Protein AF-A0A2S7PI87-F1 (afdb_monomer_lite)

Foldseek 3Di:
DDDDPPPVPDPLPDADQDDPPDNHGRNVPCCVPVAVVVVVVLVVVLLVLLVVLLVLLVVLLVCCCPDPVNPDPVSNVVSVVSSVVSVVLSVVVVVCVVPHLAQDQVSLVVLVVCLVVLVVVLVVCVVVPDPPVSSVSSVVSSVSSVVSNVSSQPRSLPPPPPVCPQAFVCVRDHPVCVLVVVVCVVVVVVVVVDPDDPVSDHDDHPCLDLVNLQVLLVVLLVPFDPPDDCRSVVSLCVSLVVLVVQLVVLVVQLVVLVVVVVVLVVVVVVVVVDPPDDCVVVVVSVVSNVCSVVSNSSSVSSNVVSLVVSLSSSLSNVLSVLVVVVVVDDPVPDDPVVSVCCSPPVSCCVSVVVDPPPPPVVPPDDD

Secondary structure (DSSP, 8-state):
-----------TT---SS-TTSSS--HHHIIIIIIIHHHHHHHHHHHHHHHHHHHHHHHHHHHHHH-TTT--HHHHHHHHHHHHHHHHHHHHHHHHHHH-SS--HHHHHHHHHHHHHHHHHHHHHHHTT--HHHHHHHHHHHHHHHHHHHHHHS--GGG--GGGTTS-HHHH--HHHHHTTHHHHHHHHHHHHSPPPGGGSPPPPGGG-HHHHHHHHHHHHHTS-TTSTTHHHHHHHHHTHHHHHHHHHHHHHHHHHHHHHHHHHHHHHHHHH-TTS-HHHHHHHHHHHHHHHHHHHHHHHHHHHHHHHHHHHHHHHHHHHHHHHHHHS-GGG--HHHHHHIIIIIHHHHHH-----TTTSTTS---

Structure (mmCIF, N/CA/C/O backbone):
data_AF-A0A2S7PI87-F1
#
_entry.id   AF-A0A2S7PI87-F1
#
loop_
_atom_site.group_PDB
_atom_site.id
_atom_site.type_symbol
_atom_site.label_atom_id
_atom_site.label_alt_id
_atom_site.label_comp_id
_atom_site.label_asym_id
_atom_site.label_entity_id
_atom_site.label_seq_id
_atom_site.pdbx_PDB_ins_code
_atom_site.Cartn_x
_atom_site.Cartn_y
_atom_site.Cartn_z
_atom_site.occupancy
_atom_site.B_iso_or_equiv
_atom_site.auth_seq_id
_atom_site.auth_comp_id
_atom_site.auth_asym_id
_atom_site.auth_atom_id
_atom_site.pdbx_PDB_model_num
ATOM 1 N N . MET A 1 1 ? -61.964 -7.959 7.292 1.00 35.72 1 MET A N 1
ATOM 2 C CA . MET A 1 1 ? -61.875 -7.374 5.934 1.00 35.72 1 MET A CA 1
ATOM 3 C C . MET A 1 1 ? -60.557 -6.614 5.876 1.00 35.72 1 MET A C 1
ATOM 5 O O . MET A 1 1 ? -60.461 -5.572 6.496 1.00 35.72 1 MET A O 1
ATOM 9 N N . SER A 1 2 ? -59.447 -7.318 5.660 1.00 35.47 2 SER A N 1
ATOM 10 C CA . SER A 1 2 ? -58.775 -7.670 4.390 1.00 35.47 2 SER A CA 1
ATOM 11 C C . SER A 1 2 ? -57.560 -6.762 4.168 1.00 35.47 2 SER A C 1
ATOM 13 O O . SER A 1 2 ? -57.696 -5.576 3.879 1.00 35.47 2 SER A O 1
ATOM 15 N N . ASN A 1 3 ? -56.389 -7.371 4.350 1.00 39.16 3 ASN A N 1
ATOM 16 C CA . ASN A 1 3 ? -55.046 -6.841 4.137 1.00 39.16 3 ASN A CA 1
ATOM 17 C C . ASN A 1 3 ? -54.874 -6.223 2.743 1.00 39.16 3 ASN A C 1
ATOM 19 O O . ASN A 1 3 ? -55.265 -6.846 1.762 1.00 39.16 3 ASN A O 1
ATOM 23 N N . ASN A 1 4 ? -54.180 -5.085 2.656 1.00 36.41 4 ASN A N 1
ATOM 24 C CA . ASN A 1 4 ? -53.581 -4.598 1.411 1.00 36.41 4 ASN A CA 1
ATOM 25 C C . ASN A 1 4 ? -52.128 -4.170 1.668 1.00 36.41 4 ASN A C 1
ATOM 27 O O . ASN A 1 4 ? -51.781 -2.994 1.685 1.00 36.41 4 ASN A O 1
ATOM 31 N N . HIS A 1 5 ? -51.264 -5.166 1.872 1.00 39.78 5 HIS A N 1
ATOM 32 C CA . HIS A 1 5 ? -49.849 -5.031 1.549 1.00 39.78 5 HIS A CA 1
ATOM 33 C C . HIS A 1 5 ? -49.714 -5.229 0.036 1.00 39.78 5 HIS A C 1
ATOM 35 O O . HIS A 1 5 ? -49.560 -6.353 -0.431 1.00 39.78 5 HIS A O 1
ATOM 41 N N . SER A 1 6 ? -49.774 -4.152 -0.746 1.00 38.06 6 SER A N 1
ATOM 42 C CA . SER A 1 6 ? -49.318 -4.175 -2.139 1.00 38.06 6 SER A CA 1
ATOM 43 C C . SER A 1 6 ? -47.788 -4.118 -2.158 1.00 38.06 6 SER A C 1
ATOM 45 O O . SER A 1 6 ? -47.184 -3.124 -2.562 1.00 38.06 6 SER A O 1
ATOM 47 N N . GLY A 1 7 ? -47.156 -5.177 -1.649 1.00 37.91 7 GLY A N 1
ATOM 48 C CA . GLY A 1 7 ? -45.772 -5.477 -1.974 1.00 37.91 7 GLY A CA 1
ATOM 49 C C . GLY A 1 7 ? -45.749 -5.887 -3.437 1.00 37.91 7 GLY A C 1
ATOM 50 O O . GLY A 1 7 ? -46.246 -6.955 -3.789 1.00 37.91 7 GLY A O 1
ATOM 51 N N . VAL A 1 8 ? -45.243 -5.013 -4.303 1.00 42.69 8 VAL A N 1
ATOM 52 C CA . VAL A 1 8 ? -44.930 -5.380 -5.683 1.00 42.69 8 VAL A CA 1
ATOM 53 C C . VAL A 1 8 ? -43.826 -6.433 -5.601 1.00 42.69 8 VAL A C 1
ATOM 55 O O . VAL A 1 8 ? -42.660 -6.112 -5.384 1.00 42.69 8 VAL A O 1
ATOM 58 N N . ASN A 1 9 ? -44.213 -7.706 -5.680 1.00 45.03 9 ASN A N 1
ATOM 59 C CA . ASN A 1 9 ? -43.289 -8.827 -5.782 1.00 45.03 9 ASN A CA 1
ATOM 60 C C . ASN A 1 9 ? -42.645 -8.761 -7.166 1.00 45.03 9 ASN A C 1
ATOM 62 O O . ASN A 1 9 ? -43.217 -9.234 -8.146 1.00 45.03 9 ASN A O 1
ATOM 66 N N . PHE A 1 10 ? -41.475 -8.134 -7.253 1.00 52.38 10 PHE A N 1
ATOM 67 C CA . PHE A 1 10 ? -40.666 -8.202 -8.459 1.00 52.38 10 PHE A CA 1
ATOM 68 C C . PHE A 1 10 ? -40.155 -9.639 -8.621 1.00 52.38 10 PHE A C 1
ATOM 70 O O . PHE A 1 10 ? -39.573 -10.180 -7.675 1.00 52.38 10 PHE A O 1
ATOM 77 N N . PRO A 1 11 ? -40.357 -10.283 -9.782 1.00 55.28 11 PRO A N 1
ATOM 78 C CA . PRO A 1 11 ? -39.713 -11.552 -10.069 1.00 55.28 11 PRO A CA 1
ATOM 79 C C . PRO A 1 11 ? -38.201 -11.317 -10.132 1.00 55.28 11 PRO A C 1
ATOM 81 O O . PRO A 1 11 ? -37.675 -10.794 -11.107 1.00 55.28 11 PRO A O 1
ATOM 84 N N . ILE A 1 12 ? -37.496 -11.708 -9.068 1.00 56.22 12 ILE A N 1
ATOM 85 C CA . ILE A 1 12 ? -36.028 -11.620 -8.944 1.00 56.22 12 ILE A CA 1
ATOM 86 C C . ILE A 1 12 ? -35.329 -12.367 -10.100 1.00 56.22 12 ILE A C 1
ATOM 88 O O . ILE A 1 12 ? -34.192 -12.062 -10.444 1.00 56.22 12 ILE A O 1
ATOM 92 N N . ASN A 1 13 ? -36.039 -13.306 -10.734 1.00 57.84 13 ASN A N 1
ATOM 93 C CA . ASN A 1 13 ? -35.523 -14.194 -11.769 1.00 57.84 13 ASN A CA 1
ATOM 94 C C . ASN A 1 13 ? -35.863 -13.782 -13.213 1.00 57.84 13 ASN A C 1
ATOM 96 O O . ASN A 1 13 ? -35.510 -14.523 -14.129 1.00 57.84 13 ASN A O 1
ATOM 100 N N . ASP A 1 14 ? -36.548 -12.656 -13.445 1.00 63.03 14 ASP A N 1
ATOM 101 C CA . ASP A 1 14 ? -36.840 -12.215 -14.815 1.00 63.03 14 ASP A CA 1
ATOM 102 C C . ASP A 1 14 ? -35.59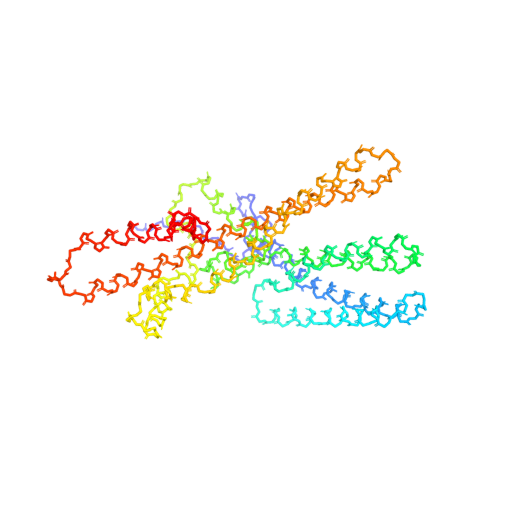7 -11.586 -15.455 1.00 63.03 14 ASP A C 1
ATOM 104 O O . ASP A 1 14 ? -34.987 -10.665 -14.909 1.00 63.03 14 ASP A O 1
ATOM 108 N N . PHE A 1 15 ? -35.216 -12.095 -16.626 1.00 56.12 15 PHE A N 1
ATOM 109 C CA . PHE A 1 15 ? -34.033 -11.663 -17.362 1.00 56.12 15 PHE A CA 1
ATOM 110 C C . PHE A 1 15 ? -34.425 -10.687 -18.475 1.00 56.12 15 PHE A C 1
ATOM 112 O O . PHE A 1 15 ? -35.123 -11.055 -19.419 1.00 56.12 15 PHE A O 1
ATOM 119 N N . GLY A 1 16 ? -33.948 -9.443 -18.399 1.00 59.88 16 GLY A N 1
ATOM 120 C CA . GLY A 1 16 ? -34.183 -8.457 -19.454 1.00 59.88 16 GLY A CA 1
ATOM 121 C C . GLY A 1 16 ? -33.430 -7.132 -19.275 1.00 59.88 16 GLY A C 1
ATOM 122 O O . GLY A 1 16 ? -33.126 -6.730 -18.151 1.00 59.88 16 GLY A O 1
ATOM 123 N N . PRO A 1 17 ? -33.139 -6.406 -20.368 1.00 58.66 17 PRO A N 1
ATOM 124 C CA . PRO A 1 17 ? -32.442 -5.120 -20.311 1.00 58.66 17 PRO A CA 1
ATOM 125 C C . PRO A 1 17 ? -33.297 -3.985 -19.718 1.00 58.66 17 PRO A C 1
ATOM 127 O O . PRO A 1 17 ? -32.775 -2.908 -19.462 1.00 58.66 17 PRO A O 1
ATOM 130 N N . THR A 1 18 ? -34.597 -4.194 -19.493 1.00 56.38 18 THR A N 1
ATOM 131 C CA . THR A 1 18 ? -35.497 -3.197 -18.901 1.00 56.38 18 THR A CA 1
ATOM 132 C C . THR A 1 18 ? -36.507 -3.857 -17.964 1.00 56.38 18 THR A C 1
ATOM 134 O O . THR A 1 18 ? -37.184 -4.822 -18.324 1.00 56.38 18 THR A O 1
ATOM 137 N N . ALA A 1 19 ? -36.629 -3.329 -16.748 1.00 55.78 19 ALA A N 1
ATOM 138 C CA . ALA A 1 19 ? -37.712 -3.649 -15.832 1.00 55.78 19 ALA A CA 1
ATOM 139 C C . ALA A 1 19 ? -39.016 -3.018 -16.353 1.00 55.78 19 ALA A C 1
ATOM 141 O O . ALA A 1 19 ? -39.039 -1.858 -16.770 1.00 55.78 19 ALA A O 1
ATOM 142 N N . HIS A 1 20 ? -40.116 -3.776 -16.351 1.00 52.03 20 HIS A N 1
ATOM 143 C CA . HIS A 1 20 ? -41.396 -3.310 -16.893 1.00 52.03 20 HIS A CA 1
ATOM 144 C C . HIS A 1 20 ? -41.852 -2.010 -16.199 1.00 52.03 20 HIS A C 1
ATOM 146 O O . HIS A 1 20 ? -42.228 -2.017 -15.029 1.00 52.03 20 HIS A O 1
ATOM 152 N N . GLY A 1 21 ? -41.826 -0.893 -16.937 1.00 60.62 21 GLY A N 1
ATOM 153 C CA . GLY A 1 21 ? -42.327 0.415 -16.494 1.00 60.62 21 GLY A CA 1
ATOM 154 C C . GLY A 1 21 ? -41.283 1.428 -15.995 1.00 60.62 21 GLY A C 1
ATOM 155 O O . GLY A 1 21 ? -41.677 2.531 -15.616 1.00 60.62 21 GLY A O 1
ATOM 156 N N . ARG A 1 22 ? -39.976 1.120 -16.015 1.00 52.81 22 ARG A N 1
ATOM 157 C CA . ARG A 1 22 ? -38.888 2.079 -15.713 1.00 52.81 22 ARG A CA 1
ATOM 158 C C . ARG A 1 22 ? -37.681 1.899 -16.638 1.00 52.81 22 ARG A C 1
ATOM 160 O O . ARG A 1 22 ? -37.467 0.830 -17.194 1.00 52.81 22 ARG A O 1
ATOM 167 N N . PHE A 1 23 ? -36.870 2.951 -16.771 1.00 55.38 23 PHE A N 1
ATOM 168 C CA . PHE A 1 23 ? -35.565 2.922 -17.449 1.00 55.38 23 PHE A CA 1
ATOM 169 C C . PHE A 1 23 ? -34.479 2.338 -16.518 1.00 55.38 23 PHE A C 1
ATOM 171 O O . PHE A 1 23 ? -33.423 2.931 -16.352 1.00 55.38 23 PHE A O 1
ATOM 178 N N . ASP A 1 24 ? -34.767 1.217 -15.855 1.00 56.66 24 ASP A N 1
ATOM 179 C CA . ASP A 1 24 ? -33.829 0.511 -14.972 1.00 56.66 24 ASP A CA 1
ATOM 180 C C . ASP A 1 24 ? -33.683 -0.937 -15.460 1.00 56.66 24 ASP A C 1
ATOM 182 O O . ASP A 1 24 ? -34.650 -1.530 -15.948 1.00 56.66 24 ASP A O 1
ATOM 186 N N . PHE A 1 25 ? -32.481 -1.507 -15.366 1.00 63.41 25 PHE A N 1
ATOM 187 C CA . PHE A 1 25 ? -32.207 -2.895 -15.753 1.00 63.41 25 PHE A CA 1
ATOM 188 C C . PHE A 1 25 ? -32.894 -3.885 -14.797 1.00 63.41 25 PHE A C 1
ATOM 190 O O . PHE A 1 25 ? -33.169 -3.559 -13.642 1.00 63.41 25 PHE A O 1
ATOM 197 N N . THR A 1 26 ? -33.176 -5.113 -15.254 1.00 67.81 26 THR A N 1
ATOM 198 C CA . THR A 1 26 ? -33.576 -6.171 -14.308 1.00 67.81 26 THR A CA 1
ATOM 199 C C . THR A 1 26 ? -32.406 -6.500 -13.371 1.00 67.81 26 THR A C 1
ATOM 201 O O . THR A 1 26 ? -31.258 -6.515 -13.824 1.00 67.81 26 THR A O 1
ATOM 204 N N . PRO A 1 27 ? -32.665 -6.800 -12.085 1.00 63.78 27 PRO A N 1
ATOM 205 C CA . PRO A 1 27 ? -31.607 -7.097 -11.117 1.00 63.78 27 PRO A CA 1
ATOM 206 C C . PRO A 1 27 ? -30.739 -8.286 -11.554 1.00 63.78 27 PRO A C 1
ATOM 208 O O . PRO A 1 27 ? -29.524 -8.243 -11.409 1.00 63.78 27 PRO A O 1
ATOM 211 N N . LEU A 1 28 ? -31.327 -9.299 -12.203 1.00 64.94 28 LEU A N 1
ATOM 212 C CA . LEU A 1 28 ? -30.578 -10.442 -12.731 1.00 64.94 28 LEU A CA 1
ATOM 213 C C . LEU A 1 28 ? -29.668 -10.049 -13.909 1.00 64.94 28 LEU A C 1
ATOM 215 O O . LEU A 1 28 ? -28.552 -10.551 -14.024 1.00 64.94 28 LEU A O 1
ATOM 219 N N . PHE A 1 29 ? -30.102 -9.127 -14.774 1.00 68.69 29 PHE A N 1
ATOM 220 C CA . PHE A 1 29 ? -29.259 -8.603 -15.852 1.00 68.69 29 PHE A CA 1
ATOM 221 C C . PHE A 1 29 ? -28.095 -7.764 -15.309 1.00 68.69 29 PHE A C 1
ATOM 223 O O . PHE A 1 29 ? -26.967 -7.919 -15.774 1.00 68.69 29 PHE A O 1
ATOM 230 N N . GLU A 1 30 ? -28.344 -6.917 -14.310 1.00 66.06 30 GLU A N 1
ATOM 231 C CA . GLU A 1 30 ? -27.308 -6.136 -13.624 1.00 66.06 30 GLU A CA 1
ATOM 232 C C . GLU A 1 30 ? -26.287 -7.050 -12.927 1.00 66.06 30 GLU A C 1
ATOM 234 O O . GLU A 1 30 ? -25.082 -6.932 -13.170 1.00 66.06 30 GLU A O 1
ATOM 239 N N . ASP A 1 31 ? -26.750 -8.040 -12.166 1.00 66.75 31 ASP A N 1
ATOM 240 C CA . ASP A 1 31 ? -25.876 -8.985 -11.469 1.00 66.75 31 ASP A CA 1
ATOM 241 C C . ASP A 1 31 ? -25.027 -9.815 -12.444 1.00 66.75 31 ASP A C 1
ATOM 243 O O . ASP A 1 31 ? -23.829 -10.024 -12.225 1.00 66.75 31 ASP A O 1
ATOM 247 N N . VAL A 1 32 ? -25.596 -10.253 -13.569 1.00 68.19 32 VAL A N 1
ATOM 248 C CA . VAL A 1 32 ? -24.874 -11.063 -14.560 1.00 68.19 32 VAL A CA 1
ATOM 249 C C . VAL A 1 32 ? -23.915 -10.212 -15.396 1.00 68.19 32 VAL A C 1
ATOM 251 O O . VAL A 1 32 ? -22.718 -10.508 -15.444 1.00 68.19 32 VAL A O 1
ATOM 254 N N . PHE A 1 33 ? -24.399 -9.153 -16.048 1.00 69.62 33 PHE A N 1
ATOM 255 C CA . PHE A 1 33 ? -23.608 -8.398 -17.026 1.00 69.62 33 PHE A CA 1
ATOM 256 C C . PHE A 1 33 ? -22.759 -7.293 -16.411 1.00 69.62 33 PHE A C 1
ATOM 258 O O . PHE A 1 33 ? -21.624 -7.100 -16.844 1.00 69.62 33 PHE A O 1
ATOM 265 N N . LEU A 1 34 ? -23.281 -6.567 -15.422 1.00 64.06 34 LEU A N 1
ATOM 266 C CA . LEU A 1 34 ? -22.567 -5.434 -14.826 1.00 64.06 34 LEU A CA 1
ATOM 267 C C . LEU A 1 34 ? -21.635 -5.876 -13.694 1.00 64.06 34 LEU A C 1
ATOM 269 O O . LEU A 1 34 ? -20.685 -5.166 -13.371 1.00 64.06 34 LEU A O 1
ATOM 273 N N . SER A 1 35 ? -21.849 -7.075 -13.149 1.00 64.31 35 SER A N 1
ATOM 274 C CA . SER A 1 35 ? -21.102 -7.597 -12.005 1.00 64.31 35 SER A CA 1
ATOM 275 C C . SER A 1 35 ? -20.303 -8.871 -12.338 1.00 64.31 35 SER A C 1
ATOM 277 O O . SER A 1 35 ? -19.066 -8.901 -12.237 1.00 64.31 35 SER A O 1
ATOM 279 N N . THR A 1 36 ? -20.966 -9.937 -12.779 1.00 67.62 36 THR A N 1
ATOM 280 C CA . THR A 1 36 ? -20.325 -11.258 -12.883 1.00 67.62 36 THR A CA 1
ATOM 281 C C . THR A 1 36 ? -19.329 -11.329 -14.047 1.00 67.62 36 THR A C 1
ATOM 283 O O . THR A 1 36 ? -18.203 -11.803 -13.874 1.00 67.62 36 THR A O 1
ATOM 286 N N . VAL A 1 37 ? -19.694 -10.792 -15.216 1.00 71.00 37 VAL A N 1
ATOM 287 C CA . VAL A 1 37 ? -18.858 -10.825 -16.432 1.00 71.00 37 VAL A CA 1
ATOM 288 C C . VAL A 1 37 ? -17.530 -10.059 -16.280 1.00 71.00 37 VAL A C 1
ATOM 290 O O . VAL A 1 37 ? -16.483 -10.673 -16.511 1.00 71.00 37 VAL A O 1
ATOM 293 N N . PRO A 1 38 ? -17.495 -8.782 -15.837 1.00 68.62 38 PRO A N 1
ATOM 294 C CA . PRO A 1 38 ? -16.236 -8.051 -15.639 1.00 68.62 38 PRO A CA 1
ATOM 295 C C . PRO A 1 38 ? -15.279 -8.761 -14.679 1.00 68.62 38 PRO A C 1
ATOM 297 O O . PRO A 1 38 ? -14.059 -8.722 -14.834 1.00 68.62 38 PRO A O 1
ATOM 300 N N . SER A 1 39 ? -15.836 -9.467 -13.704 1.00 66.56 39 SER A N 1
ATOM 301 C CA . SER A 1 39 ? -15.051 -10.146 -12.681 1.00 66.56 39 SER A CA 1
ATOM 302 C C . SER A 1 39 ? -14.494 -11.481 -13.132 1.00 66.56 39 SER A C 1
ATOM 304 O O . SER A 1 39 ? -13.376 -11.819 -12.754 1.00 66.56 39 SER A O 1
ATOM 306 N N . ALA A 1 40 ? -15.244 -12.229 -13.944 1.00 69.44 40 ALA A N 1
ATOM 307 C CA . ALA A 1 40 ? -14.742 -13.429 -14.602 1.00 69.44 40 ALA A CA 1
ATOM 308 C C . ALA A 1 40 ? -13.574 -13.078 -15.537 1.00 69.44 40 ALA A C 1
ATOM 310 O O . ALA A 1 40 ? -12.542 -13.748 -15.522 1.00 69.44 40 ALA A O 1
ATOM 311 N N . ILE A 1 41 ? -13.695 -11.966 -16.270 1.00 75.25 41 ILE A N 1
ATOM 312 C CA . ILE A 1 41 ? -12.620 -11.420 -17.105 1.00 75.25 41 ILE A CA 1
ATOM 313 C C . ILE A 1 41 ? -11.398 -11.069 -16.246 1.00 75.25 41 ILE A C 1
ATOM 315 O O . ILE A 1 41 ? -10.295 -11.525 -16.536 1.00 75.25 41 ILE A O 1
ATOM 319 N N . LEU A 1 42 ? -11.581 -10.330 -15.148 1.00 71.44 42 LEU A N 1
ATOM 320 C CA . LEU A 1 42 ? -10.492 -9.953 -14.240 1.00 71.44 42 LEU A CA 1
ATOM 321 C C . LEU A 1 42 ? -9.803 -11.176 -13.610 1.00 71.44 42 LEU A C 1
ATOM 323 O O . LEU A 1 42 ? -8.579 -11.210 -13.480 1.00 71.44 42 LEU A O 1
ATOM 327 N N . LEU A 1 43 ? -10.581 -12.203 -13.258 1.00 72.69 43 LEU A N 1
ATOM 328 C CA . LEU A 1 43 ? -10.096 -13.454 -12.674 1.00 72.69 43 LEU A CA 1
ATOM 329 C C . LEU A 1 43 ? -9.195 -14.234 -13.638 1.00 72.69 43 LEU A C 1
ATOM 331 O O . LEU A 1 43 ? -8.219 -14.825 -13.191 1.00 72.69 43 LEU A O 1
ATOM 335 N N . ILE A 1 44 ? -9.481 -14.194 -14.940 1.00 78.25 44 ILE A N 1
ATOM 336 C CA . ILE A 1 44 ? -8.661 -14.843 -15.973 1.00 78.25 44 ILE A CA 1
ATOM 337 C C . ILE A 1 44 ? -7.459 -13.967 -16.361 1.00 78.25 44 ILE A C 1
ATOM 339 O O . ILE A 1 44 ? -6.359 -14.477 -16.575 1.00 78.25 44 ILE A O 1
ATOM 343 N N . LEU A 1 45 ? -7.642 -12.646 -16.422 1.00 81.56 45 LEU A N 1
ATOM 344 C CA . LEU A 1 45 ? -6.600 -11.707 -16.836 1.00 81.56 45 LEU A CA 1
ATOM 345 C C . LEU A 1 45 ? -5.418 -11.659 -15.862 1.00 81.56 45 LEU A C 1
ATOM 347 O O . LEU A 1 45 ? -4.272 -11.627 -16.303 1.00 81.56 45 LEU A O 1
ATOM 351 N N . LEU A 1 46 ? -5.660 -11.677 -14.550 1.00 81.88 46 LEU A N 1
ATOM 352 C CA . LEU A 1 46 ? -4.593 -11.580 -13.549 1.00 81.88 46 LEU A CA 1
ATOM 353 C C . LEU A 1 46 ? -3.541 -12.715 -13.644 1.00 81.88 46 LEU A C 1
ATOM 355 O O . LEU A 1 46 ? -2.354 -12.401 -13.789 1.00 81.88 46 LEU A O 1
ATOM 359 N N . PRO A 1 47 ? -3.907 -14.017 -13.619 1.00 85.38 47 PRO A N 1
ATOM 360 C CA . PRO A 1 47 ? -2.934 -15.099 -13.769 1.00 85.38 47 PRO A CA 1
ATOM 361 C C . PRO A 1 47 ? -2.290 -15.108 -15.160 1.00 85.38 47 PRO A C 1
ATOM 363 O O . PRO A 1 47 ? -1.118 -15.465 -15.277 1.00 85.38 47 PRO A O 1
ATOM 366 N N . MET A 1 48 ? -3.005 -14.662 -16.203 1.00 86.75 48 MET A N 1
ATOM 367 C CA . MET A 1 48 ? -2.435 -14.491 -17.541 1.00 86.75 48 MET A CA 1
ATOM 368 C C . MET A 1 48 ? -1.310 -13.447 -17.533 1.00 86.75 48 MET A C 1
ATOM 370 O O . MET A 1 48 ? -0.208 -13.738 -17.999 1.00 86.75 48 MET A O 1
ATOM 374 N N . PHE A 1 49 ? -1.540 -12.257 -16.969 1.00 87.56 49 PHE A N 1
ATOM 375 C CA . PHE A 1 49 ? -0.515 -11.213 -16.891 1.00 87.56 49 PHE A CA 1
ATOM 376 C C . PHE A 1 49 ? 0.674 -11.617 -16.011 1.00 87.56 49 PHE A C 1
ATOM 378 O O . PHE A 1 49 ? 1.816 -11.345 -16.379 1.00 87.56 49 PHE A O 1
ATOM 385 N N . LEU A 1 50 ? 0.438 -12.313 -14.893 1.00 86.50 50 LEU A N 1
ATOM 386 C CA . LEU A 1 50 ? 1.512 -12.863 -14.055 1.00 86.50 50 LEU A CA 1
ATOM 387 C C . LEU A 1 50 ? 2.338 -13.927 -14.796 1.00 86.50 50 LEU A C 1
ATOM 389 O O . LEU A 1 50 ? 3.565 -13.933 -14.691 1.00 86.50 50 LEU A O 1
ATOM 393 N N . GLY A 1 51 ? 1.689 -14.787 -15.586 1.00 88.56 51 GLY A N 1
ATOM 394 C CA . GLY A 1 51 ? 2.369 -15.758 -16.445 1.00 88.56 51 GLY A CA 1
ATOM 395 C C . GLY A 1 51 ? 3.243 -15.079 -17.503 1.00 88.56 51 GLY A C 1
ATOM 396 O O . GLY A 1 51 ? 4.420 -15.409 -17.640 1.00 88.56 51 GLY A O 1
ATOM 397 N N . VAL A 1 52 ? 2.705 -14.068 -18.195 1.00 90.50 52 VAL A N 1
ATOM 398 C CA . VAL A 1 52 ? 3.466 -13.255 -19.162 1.00 90.50 52 VAL A CA 1
ATOM 399 C C . VAL A 1 52 ? 4.658 -12.572 -18.487 1.00 90.50 52 VAL A C 1
ATOM 401 O O . VAL A 1 52 ? 5.762 -12.591 -19.030 1.00 90.50 52 VAL A O 1
ATOM 404 N N . PHE A 1 53 ? 4.473 -12.023 -17.283 1.00 90.81 53 PHE A N 1
ATOM 405 C CA . PHE A 1 53 ? 5.553 -11.411 -16.510 1.00 90.81 53 PHE A CA 1
ATOM 406 C C . PHE A 1 53 ? 6.675 -12.411 -16.194 1.00 90.81 53 PHE A C 1
ATOM 408 O O . PHE A 1 53 ? 7.844 -12.098 -16.419 1.00 90.81 53 PHE A O 1
ATOM 415 N N . ALA A 1 54 ? 6.347 -13.629 -15.750 1.00 90.06 54 ALA A N 1
ATOM 416 C CA . ALA A 1 54 ? 7.340 -14.671 -15.481 1.00 90.06 54 ALA A CA 1
ATOM 417 C C . ALA A 1 54 ? 8.122 -15.077 -16.744 1.00 90.06 54 ALA A C 1
ATOM 419 O O . ALA A 1 54 ? 9.350 -15.192 -16.702 1.00 90.06 54 ALA A O 1
ATOM 420 N N . VAL A 1 55 ? 7.438 -15.215 -17.886 1.00 91.75 55 VAL A N 1
ATOM 421 C CA . VAL A 1 55 ? 8.084 -15.507 -19.178 1.00 91.75 55 VAL A CA 1
ATOM 422 C C . VAL A 1 55 ? 9.026 -14.373 -19.588 1.00 91.75 55 VAL A C 1
ATOM 424 O O . VAL A 1 55 ? 10.168 -14.629 -19.968 1.00 91.75 55 VAL A O 1
ATOM 427 N N . MET A 1 56 ? 8.605 -13.112 -19.458 1.00 88.94 56 MET A N 1
ATOM 428 C CA . MET A 1 56 ? 9.463 -11.963 -19.769 1.00 88.94 56 MET A CA 1
ATOM 429 C C . MET A 1 56 ? 10.705 -11.893 -18.865 1.00 88.94 56 MET A C 1
ATOM 431 O O . MET A 1 56 ? 11.794 -11.585 -19.352 1.00 88.94 56 MET A O 1
ATOM 435 N N . GLN A 1 57 ? 10.585 -12.229 -17.575 1.00 89.12 57 GLN A N 1
ATOM 436 C CA . GLN A 1 57 ? 11.735 -12.313 -16.661 1.00 89.12 57 GLN A CA 1
ATOM 437 C C . GLN A 1 57 ? 12.701 -13.439 -17.050 1.00 89.12 57 GLN A C 1
ATOM 439 O O . GLN A 1 57 ? 13.918 -13.252 -17.007 1.00 89.12 57 GLN A O 1
ATOM 444 N N . MET A 1 58 ? 12.177 -14.584 -17.498 1.00 89.56 58 MET A N 1
ATOM 445 C CA . MET A 1 58 ? 12.997 -15.686 -18.005 1.00 89.56 58 MET A CA 1
ATOM 446 C C . MET A 1 58 ? 13.787 -15.262 -19.251 1.00 89.56 58 MET A C 1
ATOM 448 O O . MET A 1 58 ? 14.992 -15.498 -19.334 1.00 89.56 58 MET A O 1
ATOM 452 N N . VAL A 1 59 ? 13.135 -14.578 -20.196 1.00 89.75 59 VAL A N 1
ATOM 453 C CA . VAL A 1 59 ? 13.780 -14.049 -21.408 1.00 89.75 59 VAL A CA 1
ATOM 454 C C . VAL A 1 59 ? 14.876 -13.041 -21.051 1.00 89.75 59 VAL A C 1
ATOM 456 O O . VAL A 1 59 ? 15.983 -13.122 -21.584 1.00 89.75 59 VAL A O 1
ATOM 459 N N . LEU A 1 60 ? 14.618 -12.127 -20.111 1.00 85.69 60 LEU A N 1
ATOM 460 C CA . LEU A 1 60 ? 15.615 -11.157 -19.648 1.00 85.69 60 LEU A CA 1
ATOM 461 C C . LEU A 1 60 ? 16.835 -11.828 -19.005 1.00 85.69 60 LEU A C 1
ATOM 463 O O . LEU A 1 60 ? 17.963 -11.400 -19.261 1.00 85.69 60 LEU A O 1
ATOM 467 N N . LEU A 1 61 ? 16.632 -12.890 -18.221 1.00 87.38 61 LEU A N 1
ATOM 468 C CA . LEU A 1 61 ? 17.721 -13.679 -17.644 1.00 87.38 61 LEU A CA 1
ATOM 469 C C . LEU A 1 61 ? 18.583 -14.328 -18.733 1.00 87.38 61 LEU A C 1
ATOM 471 O O . LEU A 1 61 ? 19.809 -14.244 -18.673 1.00 87.38 61 LEU A O 1
ATOM 475 N N . ILE A 1 62 ? 17.956 -14.919 -19.753 1.00 88.50 62 ILE A N 1
ATOM 476 C CA . ILE A 1 62 ? 18.663 -15.548 -20.877 1.00 88.50 62 ILE A CA 1
ATOM 477 C C . ILE A 1 62 ? 19.489 -14.507 -21.641 1.00 88.50 62 ILE A C 1
ATOM 479 O O . ILE A 1 62 ? 20.677 -14.722 -21.891 1.00 88.50 62 ILE A O 1
ATOM 483 N N . ILE A 1 63 ? 18.905 -13.348 -21.958 1.00 85.50 63 ILE A N 1
ATOM 484 C CA . ILE A 1 63 ? 19.615 -12.296 -22.695 1.00 85.50 63 ILE A CA 1
ATOM 485 C C . ILE A 1 63 ? 20.812 -11.764 -21.886 1.00 85.50 63 ILE A C 1
ATOM 487 O O . ILE A 1 63 ? 21.891 -11.559 -22.448 1.00 85.50 63 ILE A O 1
ATOM 491 N N . GLN A 1 64 ? 20.668 -11.590 -20.568 1.00 82.56 64 GLN A N 1
ATOM 492 C CA . GLN A 1 64 ? 21.760 -11.145 -19.690 1.00 82.56 64 GLN A CA 1
ATOM 493 C C . GLN A 1 64 ? 22.849 -12.212 -19.489 1.00 82.56 64 GLN A C 1
ATOM 495 O O . GLN A 1 64 ? 24.014 -11.866 -19.291 1.00 82.56 64 GLN A O 1
ATOM 500 N N . ALA A 1 65 ? 22.502 -13.499 -19.572 1.00 83.25 65 ALA A N 1
ATOM 501 C CA . ALA A 1 65 ? 23.461 -14.599 -19.495 1.00 83.25 65 ALA A CA 1
ATOM 502 C C . ALA A 1 65 ? 24.307 -14.739 -20.775 1.00 83.25 65 ALA A C 1
ATOM 504 O O . ALA A 1 65 ? 25.494 -15.069 -20.699 1.00 83.25 65 ALA A O 1
ATOM 505 N N . ILE A 1 66 ? 23.708 -14.466 -21.941 1.00 84.19 66 ILE A N 1
ATOM 506 C CA . ILE A 1 66 ? 24.363 -14.573 -23.255 1.00 84.19 66 ILE A CA 1
ATOM 507 C C . ILE A 1 66 ? 25.182 -13.314 -23.581 1.00 84.19 66 ILE A C 1
ATOM 509 O O . ILE A 1 66 ? 26.277 -13.409 -24.137 1.00 84.19 66 ILE A O 1
ATOM 513 N N . THR A 1 67 ? 24.689 -12.126 -23.222 1.00 79.38 67 THR A N 1
ATOM 514 C CA . THR A 1 67 ? 25.326 -10.855 -23.596 1.00 79.38 67 THR A CA 1
ATOM 515 C C . THR A 1 67 ? 26.563 -10.577 -22.744 1.00 79.38 67 THR A C 1
ATOM 517 O O . THR A 1 67 ? 26.463 -10.100 -21.614 1.00 79.38 67 THR A O 1
ATOM 520 N N . SER A 1 68 ? 27.755 -10.803 -23.305 1.00 69.06 68 SER A N 1
ATOM 521 C CA . SER A 1 68 ? 29.047 -10.611 -22.620 1.00 69.06 68 SER A CA 1
ATOM 522 C C . SER A 1 68 ? 29.239 -9.210 -22.028 1.00 69.06 68 SER A C 1
ATOM 524 O O . SER A 1 68 ? 29.877 -9.077 -20.987 1.00 69.06 68 SER A O 1
ATOM 526 N N . ARG A 1 69 ? 28.645 -8.180 -22.647 1.00 67.69 69 ARG A N 1
ATOM 527 C CA . ARG A 1 69 ? 28.748 -6.773 -22.229 1.00 67.69 69 ARG A CA 1
ATOM 528 C C . ARG A 1 69 ? 27.964 -6.449 -20.941 1.00 67.69 69 ARG A C 1
ATOM 530 O O . ARG A 1 69 ? 28.372 -5.562 -20.207 1.00 67.69 69 ARG A O 1
ATOM 537 N N . LEU A 1 70 ? 26.885 -7.186 -20.640 1.00 64.25 70 LEU A N 1
ATOM 538 C CA . LEU A 1 70 ? 26.054 -7.017 -19.428 1.00 64.25 70 LEU A CA 1
ATOM 539 C C . LEU A 1 70 ? 26.244 -8.144 -18.394 1.00 64.25 70 LEU A C 1
ATOM 541 O O . LEU A 1 70 ? 25.563 -8.182 -17.362 1.00 64.25 70 LEU A O 1
ATOM 545 N N . ARG A 1 71 ? 27.158 -9.083 -18.658 1.00 72.94 71 ARG A N 1
ATOM 546 C CA . ARG A 1 71 ? 27.360 -10.273 -17.832 1.00 72.94 71 ARG A CA 1
ATOM 547 C C . ARG A 1 71 ? 28.312 -9.982 -16.677 1.00 72.94 71 ARG A C 1
ATOM 549 O O . ARG A 1 71 ? 29.519 -10.187 -16.778 1.00 72.94 71 ARG A O 1
ATOM 556 N N . THR A 1 72 ? 27.753 -9.572 -15.545 1.00 80.94 72 THR A N 1
ATOM 557 C CA . THR A 1 72 ? 28.448 -9.568 -14.251 1.00 80.94 72 THR A CA 1
ATOM 558 C C . THR A 1 72 ? 27.845 -10.635 -13.337 1.00 80.94 72 THR A C 1
ATOM 560 O O . THR A 1 72 ? 26.687 -11.021 -13.495 1.00 80.94 72 THR A O 1
ATOM 563 N N . ARG A 1 73 ? 28.603 -11.119 -12.343 1.00 81.38 73 ARG A N 1
ATOM 564 C CA . ARG A 1 73 ? 28.065 -12.084 -11.361 1.00 81.38 73 ARG A CA 1
ATOM 565 C C . ARG A 1 73 ? 26.842 -11.524 -10.622 1.00 81.38 73 ARG A C 1
ATOM 567 O O . ARG A 1 73 ? 25.920 -12.267 -10.311 1.00 81.38 73 ARG A O 1
ATOM 574 N N . VAL A 1 74 ? 26.829 -10.210 -10.393 1.00 83.81 74 VAL A N 1
ATOM 575 C CA . VAL A 1 74 ? 25.757 -9.504 -9.685 1.00 83.81 74 VAL A CA 1
ATOM 576 C C . VAL A 1 74 ? 24.505 -9.364 -10.554 1.00 83.81 74 VAL A C 1
ATOM 578 O O . VAL A 1 74 ? 23.407 -9.595 -10.059 1.00 83.81 74 VAL A O 1
ATOM 581 N N . THR A 1 75 ? 24.639 -9.048 -11.847 1.00 81.81 75 THR A N 1
ATOM 582 C CA . THR A 1 75 ? 23.475 -8.903 -12.744 1.00 81.81 75 THR A CA 1
ATOM 583 C C . THR A 1 75 ? 22.762 -10.228 -12.980 1.00 81.81 75 THR A C 1
ATOM 585 O O . THR A 1 75 ? 21.536 -10.266 -12.937 1.00 81.81 75 THR A O 1
ATOM 588 N N . VAL A 1 76 ? 23.513 -11.322 -13.143 1.00 84.00 76 VAL A N 1
ATOM 589 C CA . VAL A 1 76 ? 22.938 -12.668 -13.300 1.00 84.00 76 VAL A CA 1
ATOM 590 C C . VAL A 1 76 ? 22.240 -13.121 -12.015 1.00 84.00 76 VAL A C 1
ATOM 592 O O . VAL A 1 76 ? 21.125 -13.634 -12.082 1.00 84.00 76 VAL A O 1
ATOM 595 N N . ALA A 1 77 ? 22.841 -12.882 -10.844 1.00 87.38 77 ALA A N 1
ATOM 596 C CA . ALA A 1 77 ? 22.198 -13.176 -9.563 1.00 87.38 77 ALA A CA 1
ATOM 597 C C . ALA A 1 77 ? 20.914 -12.351 -9.363 1.00 87.38 77 ALA A C 1
ATOM 599 O O . ALA A 1 77 ? 19.893 -12.896 -8.953 1.00 87.38 77 ALA A O 1
ATOM 600 N N . ALA A 1 78 ? 20.938 -11.061 -9.711 1.00 86.12 78 ALA A N 1
ATOM 601 C CA . ALA A 1 78 ? 19.765 -10.196 -9.636 1.00 86.12 78 ALA A CA 1
ATOM 602 C C . ALA A 1 78 ? 18.642 -10.661 -10.577 1.00 86.12 78 ALA A C 1
ATOM 604 O O . ALA A 1 78 ? 17.491 -10.703 -10.160 1.00 86.12 78 ALA A O 1
ATOM 605 N N . ALA A 1 79 ? 18.959 -11.052 -11.815 1.00 84.56 79 ALA A N 1
ATOM 606 C CA . ALA A 1 79 ? 17.970 -11.581 -12.756 1.00 84.56 79 ALA A CA 1
ATOM 607 C C . ALA A 1 79 ? 17.384 -12.929 -12.304 1.00 84.56 79 ALA A C 1
ATOM 609 O O . ALA A 1 79 ? 16.199 -13.193 -12.497 1.00 84.56 79 ALA A O 1
ATOM 610 N N . ALA A 1 80 ? 18.201 -13.787 -11.686 1.00 88.75 80 ALA A N 1
ATOM 611 C CA . ALA A 1 80 ? 17.722 -15.038 -11.105 1.00 88.75 80 ALA A CA 1
ATOM 612 C C . ALA A 1 80 ? 16.761 -14.775 -9.938 1.00 88.75 80 ALA A C 1
ATOM 614 O O . ALA A 1 80 ? 15.734 -15.441 -9.827 1.00 88.75 80 ALA A O 1
ATOM 615 N N . LEU A 1 81 ? 17.061 -13.766 -9.115 1.00 89.25 81 LEU A N 1
ATOM 616 C CA . LEU A 1 81 ? 16.195 -13.346 -8.020 1.00 89.25 81 LEU A CA 1
ATOM 617 C C . LEU A 1 81 ? 14.866 -12.776 -8.536 1.00 89.25 81 LEU A C 1
ATOM 619 O O . LEU A 1 81 ? 13.818 -13.174 -8.045 1.00 89.25 81 LEU A O 1
ATOM 623 N N . THR A 1 82 ? 14.872 -11.934 -9.576 1.00 88.25 82 THR A N 1
ATOM 624 C CA . THR A 1 82 ? 13.623 -11.391 -10.145 1.00 88.25 82 THR A CA 1
ATOM 625 C C . THR A 1 82 ? 12.765 -12.457 -10.825 1.00 88.25 82 THR A C 1
ATOM 627 O O . THR A 1 82 ? 11.538 -12.352 -10.817 1.00 88.25 82 THR A O 1
ATOM 630 N N . LEU A 1 83 ? 13.379 -13.500 -11.394 1.00 90.19 83 LEU A N 1
ATOM 631 C CA . LEU A 1 83 ? 12.653 -14.668 -11.897 1.00 90.19 83 LEU A CA 1
ATOM 632 C C . LEU A 1 83 ? 12.047 -15.488 -10.749 1.00 90.19 83 LEU A C 1
ATOM 634 O O . LEU A 1 83 ? 10.884 -15.883 -10.830 1.00 90.19 83 LEU A O 1
ATOM 638 N N . ALA A 1 84 ? 12.811 -15.718 -9.678 1.00 91.25 84 ALA A N 1
ATOM 639 C CA . ALA A 1 84 ? 12.311 -16.393 -8.484 1.00 91.25 84 ALA A CA 1
ATOM 640 C C . ALA A 1 84 ? 11.138 -15.622 -7.856 1.00 91.25 84 ALA A C 1
ATOM 642 O O . ALA A 1 84 ? 10.119 -16.231 -7.534 1.00 91.25 84 ALA A O 1
ATOM 643 N N . ASP A 1 85 ? 11.233 -14.293 -7.778 1.00 87.62 85 ASP A N 1
ATOM 644 C CA . ASP A 1 85 ? 10.153 -13.419 -7.314 1.00 87.62 85 ASP A CA 1
ATOM 645 C C . ASP A 1 85 ? 8.908 -13.541 -8.206 1.00 87.62 85 ASP A C 1
ATOM 647 O O . ASP A 1 85 ? 7.798 -13.667 -7.696 1.00 87.62 85 ASP A O 1
ATOM 651 N N . ALA A 1 86 ? 9.062 -13.566 -9.535 1.00 88.00 86 ALA A N 1
ATOM 652 C CA . ALA A 1 86 ? 7.935 -13.723 -10.458 1.00 88.00 86 ALA A CA 1
ATOM 653 C C . ALA A 1 86 ? 7.200 -15.063 -10.269 1.00 88.00 86 ALA A C 1
ATOM 655 O O . ALA A 1 86 ? 5.968 -15.099 -10.248 1.00 88.00 86 ALA A O 1
ATOM 656 N N . LEU A 1 87 ? 7.947 -16.156 -10.082 1.00 89.38 87 LEU A N 1
ATOM 657 C CA . LEU A 1 87 ? 7.380 -17.476 -9.790 1.00 89.38 87 LEU A CA 1
ATOM 658 C C . LEU A 1 87 ? 6.707 -17.509 -8.413 1.00 89.38 87 LEU A C 1
ATOM 660 O O . LEU A 1 87 ? 5.619 -18.069 -8.270 1.00 89.38 87 LEU A O 1
ATOM 664 N N . ALA A 1 88 ? 7.321 -16.873 -7.412 1.00 88.31 88 ALA A N 1
ATOM 665 C CA . ALA A 1 88 ? 6.752 -16.750 -6.078 1.00 88.31 88 ALA A CA 1
ATOM 666 C C . ALA A 1 88 ? 5.441 -15.951 -6.093 1.00 88.31 88 ALA A C 1
ATOM 668 O O . ALA A 1 88 ? 4.480 -16.370 -5.457 1.00 88.31 88 ALA A O 1
ATOM 669 N N . LEU A 1 89 ? 5.359 -14.856 -6.855 1.00 85.50 89 LEU A N 1
ATOM 670 C CA . LEU A 1 89 ? 4.133 -14.067 -7.022 1.00 85.50 89 LEU A CA 1
ATOM 671 C C . LEU A 1 89 ? 3.033 -14.850 -7.732 1.00 85.50 89 LEU A C 1
ATOM 673 O O . LEU A 1 89 ? 1.878 -14.772 -7.323 1.00 85.50 89 LEU A O 1
ATOM 677 N N . PHE A 1 90 ? 3.378 -15.627 -8.760 1.00 86.06 90 PHE A N 1
ATOM 678 C CA . PHE A 1 90 ? 2.419 -16.499 -9.437 1.00 86.06 90 PHE A CA 1
ATOM 679 C C . PHE A 1 90 ? 1.858 -17.562 -8.479 1.00 86.06 90 PHE A C 1
ATOM 681 O O . PHE A 1 90 ? 0.643 -17.736 -8.379 1.00 86.06 90 PHE A O 1
ATOM 688 N N . ALA A 1 91 ? 2.728 -18.227 -7.712 1.00 85.81 91 ALA A N 1
ATOM 689 C CA . ALA A 1 91 ? 2.318 -19.214 -6.717 1.00 85.81 91 ALA A CA 1
ATOM 690 C C . ALA A 1 91 ? 1.490 -18.586 -5.584 1.00 85.81 91 ALA A C 1
ATOM 692 O O . ALA A 1 91 ? 0.461 -19.139 -5.192 1.00 85.81 91 ALA A O 1
ATOM 693 N N . LEU A 1 92 ? 1.910 -17.423 -5.077 1.00 84.25 92 LEU A N 1
ATOM 694 C CA . LEU A 1 92 ? 1.210 -16.702 -4.019 1.00 84.25 92 LEU A CA 1
ATOM 695 C C . LEU A 1 92 ? -0.174 -16.249 -4.491 1.00 84.25 92 LEU A C 1
ATOM 697 O O . LEU A 1 92 ? -1.146 -16.500 -3.787 1.00 84.25 92 LEU A O 1
ATOM 701 N N . SER A 1 93 ? -0.278 -15.709 -5.709 1.00 84.50 93 SER A N 1
ATOM 702 C CA . SER A 1 93 ? -1.553 -15.343 -6.333 1.00 84.50 93 SER A CA 1
ATOM 703 C C . SER A 1 93 ? -2.488 -16.547 -6.457 1.00 84.50 93 SER A C 1
ATOM 705 O O . SER A 1 93 ? -3.656 -16.454 -6.091 1.00 84.50 93 SER A O 1
ATOM 707 N N . HIS A 1 94 ? -1.981 -17.709 -6.883 1.00 81.44 94 HIS A N 1
ATOM 708 C CA . HIS A 1 94 ? -2.783 -18.931 -6.971 1.00 81.44 94 HIS A CA 1
ATOM 709 C C . HIS A 1 94 ? -3.273 -19.413 -5.592 1.00 81.44 94 HIS A C 1
ATOM 711 O O . HIS A 1 94 ? -4.438 -19.779 -5.430 1.00 81.44 94 HIS A O 1
ATOM 717 N N . ILE A 1 95 ? -2.407 -19.389 -4.574 1.00 81.06 95 ILE A N 1
ATOM 718 C CA . ILE A 1 95 ? -2.769 -19.777 -3.201 1.00 81.06 95 ILE A CA 1
ATOM 719 C C . ILE A 1 95 ? -3.791 -18.801 -2.609 1.00 81.06 95 ILE A C 1
ATOM 721 O O . ILE A 1 95 ? -4.765 -19.229 -1.988 1.00 81.06 95 ILE A O 1
ATOM 725 N N . GLU A 1 96 ? -3.578 -17.501 -2.793 1.00 76.12 96 GLU A N 1
ATOM 726 C CA . GLU A 1 96 ? -4.489 -16.459 -2.328 1.00 76.12 96 GLU A CA 1
ATOM 727 C C . GLU A 1 96 ? -5.829 -16.550 -3.049 1.00 76.12 96 GLU A C 1
ATOM 729 O O . GLU A 1 96 ? -6.857 -16.423 -2.396 1.00 76.12 96 GLU A O 1
ATOM 734 N N . HIS A 1 97 ? -5.853 -16.892 -4.338 1.00 73.94 97 HIS A N 1
ATOM 735 C CA . HIS A 1 97 ? -7.101 -17.076 -5.067 1.00 73.94 97 HIS A CA 1
ATOM 736 C C . HIS A 1 97 ? -7.951 -18.235 -4.523 1.00 73.94 97 HIS A C 1
ATOM 738 O O . HIS A 1 97 ? -9.175 -18.134 -4.475 1.00 73.94 97 HIS A O 1
ATOM 744 N N . LEU A 1 98 ? -7.311 -19.314 -4.062 1.00 70.31 98 LEU A N 1
ATOM 745 C CA . LEU A 1 98 ? -8.001 -20.471 -3.482 1.00 70.31 98 LEU A CA 1
ATOM 746 C C . LEU A 1 98 ? -8.422 -20.268 -2.020 1.00 70.31 98 LEU A C 1
ATOM 748 O O . LEU A 1 98 ? -9.344 -20.936 -1.554 1.00 70.31 98 LEU A O 1
ATOM 752 N N . ARG A 1 99 ? -7.732 -19.401 -1.266 1.00 65.81 99 ARG A N 1
ATOM 753 C CA . ARG A 1 99 ? -7.922 -19.266 0.193 1.00 65.81 99 ARG A CA 1
ATOM 754 C C . ARG A 1 99 ? -8.491 -17.926 0.649 1.00 65.81 99 ARG A C 1
ATOM 756 O O . ARG A 1 99 ? -8.970 -17.843 1.777 1.00 65.81 99 ARG A O 1
ATOM 763 N N . SER A 1 100 ? -8.423 -16.881 -0.169 1.00 59.62 100 SER A N 1
ATOM 764 C CA . SER A 1 100 ? -8.748 -15.508 0.216 1.00 59.62 100 SER A CA 1
ATOM 765 C C . SER A 1 100 ? -9.732 -14.870 -0.760 1.00 59.62 100 SER A C 1
ATOM 767 O O . SER A 1 100 ? -9.538 -14.858 -1.969 1.00 59.62 100 SER A O 1
ATOM 769 N N . VAL A 1 101 ? -10.781 -14.264 -0.205 1.00 56.56 101 VAL A N 1
ATOM 770 C CA . VAL A 1 101 ? -11.736 -13.418 -0.943 1.00 56.56 101 VAL A CA 1
ATOM 771 C C . VAL A 1 101 ? -11.180 -11.993 -1.132 1.00 56.56 101 VAL A C 1
ATOM 773 O O . VAL A 1 101 ? -11.707 -11.214 -1.920 1.00 56.56 101 VAL A O 1
ATOM 776 N N . ARG A 1 102 ? -10.108 -11.627 -0.413 1.00 59.00 102 ARG A N 1
ATOM 777 C CA . ARG A 1 102 ? -9.524 -10.276 -0.433 1.00 59.00 102 ARG A CA 1
ATOM 778 C C . ARG A 1 102 ? -8.393 -10.161 -1.464 1.00 59.00 102 ARG A C 1
ATOM 780 O O . ARG A 1 102 ? -7.588 -11.092 -1.521 1.00 59.00 102 ARG A O 1
ATOM 787 N N . PRO A 1 103 ? -8.289 -9.027 -2.189 1.00 64.38 103 PRO A N 1
ATOM 788 C CA . PRO A 1 103 ? -7.145 -8.734 -3.052 1.00 64.38 103 PRO A CA 1
ATOM 789 C C . PRO A 1 103 ? -5.844 -8.713 -2.245 1.00 64.38 103 PRO A C 1
ATOM 791 O O . PRO A 1 103 ? -5.814 -8.346 -1.062 1.00 64.38 103 PRO A O 1
ATOM 794 N N . SER A 1 104 ? -4.761 -9.127 -2.886 1.00 71.81 104 SER A N 1
ATOM 795 C CA . SER A 1 104 ? -3.525 -9.513 -2.227 1.00 71.81 104 SER A CA 1
ATOM 796 C C . SER A 1 104 ? -2.726 -8.293 -1.794 1.00 71.81 104 SER A C 1
ATOM 798 O O . SER A 1 104 ? -2.034 -7.633 -2.574 1.00 71.81 104 SER A O 1
ATOM 800 N N . ALA A 1 105 ? -2.801 -7.976 -0.502 1.00 71.75 105 ALA A N 1
ATOM 801 C CA . ALA A 1 105 ? -2.075 -6.854 0.084 1.00 71.75 105 ALA A CA 1
ATOM 802 C C . ALA A 1 105 ? -0.548 -6.988 -0.099 1.00 71.75 105 ALA A C 1
ATO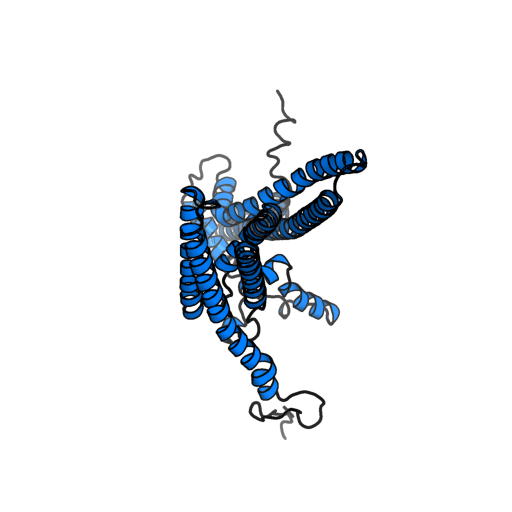M 804 O O . ALA A 1 105 ? 0.150 -6.009 -0.361 1.00 71.75 105 ALA A O 1
ATOM 805 N N . ILE A 1 106 ? -0.020 -8.208 -0.001 1.00 77.00 106 ILE A N 1
ATOM 806 C CA . ILE A 1 106 ? 1.420 -8.473 -0.105 1.00 77.00 106 ILE A CA 1
ATOM 807 C C . ILE A 1 106 ? 1.909 -8.214 -1.535 1.00 77.00 106 ILE A C 1
ATOM 809 O O . ILE A 1 106 ? 2.877 -7.474 -1.723 1.00 77.00 106 ILE A O 1
ATOM 813 N N . ILE A 1 107 ? 1.195 -8.751 -2.529 1.00 79.25 107 ILE A N 1
ATOM 814 C CA . ILE A 1 107 ? 1.511 -8.592 -3.955 1.00 79.25 107 ILE A CA 1
ATOM 815 C C . ILE A 1 107 ? 1.498 -7.109 -4.340 1.00 79.25 107 ILE A C 1
ATOM 817 O O . ILE A 1 107 ? 2.483 -6.601 -4.872 1.00 79.25 107 ILE A O 1
ATOM 821 N N . ASN A 1 108 ? 0.438 -6.383 -3.983 1.00 80.38 108 ASN A N 1
ATOM 822 C CA . ASN A 1 108 ? 0.326 -4.952 -4.276 1.00 80.38 108 ASN A CA 1
ATOM 823 C C . ASN A 1 108 ? 1.427 -4.117 -3.625 1.00 80.38 108 ASN A C 1
ATOM 825 O O . ASN A 1 108 ? 1.995 -3.232 -4.264 1.00 80.38 108 ASN A O 1
ATOM 829 N N . THR A 1 109 ? 1.759 -4.405 -2.364 1.00 81.06 109 THR A N 1
ATOM 830 C CA . THR A 1 109 ? 2.823 -3.677 -1.659 1.00 81.06 109 THR A CA 1
ATOM 831 C C . THR A 1 109 ? 4.171 -3.889 -2.342 1.00 81.06 109 THR A C 1
ATOM 833 O O . THR A 1 109 ? 4.904 -2.926 -2.564 1.00 81.06 109 THR A O 1
ATOM 836 N N . TRP A 1 110 ? 4.492 -5.131 -2.718 1.00 85.00 110 TRP A N 1
ATOM 837 C CA . TRP A 1 110 ? 5.736 -5.451 -3.417 1.00 85.00 110 TRP A CA 1
ATOM 838 C C . TRP A 1 110 ? 5.797 -4.809 -4.810 1.00 85.00 110 TRP A C 1
ATOM 840 O O . TRP A 1 110 ? 6.812 -4.210 -5.177 1.00 85.00 110 TRP A O 1
ATOM 850 N N . LEU A 1 111 ? 4.703 -4.873 -5.576 1.00 84.19 111 LEU A N 1
ATOM 851 C CA . LEU A 1 111 ? 4.627 -4.288 -6.916 1.00 84.19 111 LEU A CA 1
ATOM 852 C C . LEU A 1 111 ? 4.803 -2.767 -6.873 1.00 84.19 111 LEU A C 1
ATOM 854 O O . LEU A 1 111 ? 5.608 -2.226 -7.628 1.00 84.19 111 LEU A O 1
ATOM 858 N N . LEU A 1 112 ? 4.116 -2.083 -5.954 1.00 83.31 112 LEU A N 1
ATOM 859 C CA . LEU A 1 112 ? 4.233 -0.633 -5.782 1.00 83.31 112 LEU A CA 1
ATOM 860 C C . LEU A 1 112 ? 5.620 -0.203 -5.311 1.00 83.31 112 LEU A C 1
ATOM 862 O O . LEU A 1 112 ? 6.119 0.825 -5.761 1.00 83.31 112 LEU A O 1
ATOM 866 N N . LEU A 1 113 ? 6.244 -0.972 -4.416 1.00 84.06 113 LEU A N 1
ATOM 867 C CA . LEU A 1 113 ? 7.567 -0.641 -3.898 1.00 84.06 113 LEU A CA 1
ATOM 868 C C . LEU A 1 113 ? 8.658 -0.813 -4.962 1.00 84.06 113 LEU A C 1
ATOM 870 O O . LEU A 1 113 ? 9.581 -0.007 -5.021 1.00 84.06 113 LEU A O 1
ATOM 874 N N . THR A 1 114 ? 8.563 -1.850 -5.798 1.00 86.38 114 THR A N 1
ATOM 875 C CA . THR A 1 114 ? 9.582 -2.160 -6.819 1.00 86.38 114 THR A CA 1
ATOM 876 C C . THR A 1 114 ? 9.448 -1.316 -8.087 1.00 86.38 114 THR A C 1
ATOM 878 O O . THR A 1 114 ? 10.446 -1.062 -8.761 1.00 86.38 114 THR A O 1
ATOM 881 N N . LEU A 1 115 ? 8.247 -0.820 -8.397 1.00 87.50 115 LEU A N 1
ATOM 882 C CA . LEU A 1 115 ? 7.962 -0.089 -9.633 1.00 87.50 115 LEU A CA 1
ATOM 883 C C . LEU A 1 115 ? 8.824 1.178 -9.851 1.00 87.50 115 LEU A C 1
ATOM 885 O O . LEU A 1 115 ? 9.366 1.317 -10.948 1.00 87.50 115 LEU A O 1
ATOM 889 N N . PRO A 1 116 ? 9.040 2.077 -8.867 1.00 85.38 116 PRO A N 1
ATOM 890 C CA . PRO A 1 116 ? 9.915 3.237 -9.054 1.00 85.38 116 PRO A CA 1
ATOM 891 C C . PRO A 1 116 ? 11.363 2.851 -9.387 1.00 85.38 116 PRO A C 1
ATOM 893 O O . PRO A 1 116 ? 11.997 3.495 -10.224 1.00 85.38 116 PRO A O 1
ATOM 896 N N . PHE A 1 117 ? 11.876 1.781 -8.769 1.00 86.25 117 PHE A N 1
ATOM 897 C CA . PHE A 1 117 ? 13.227 1.280 -9.034 1.00 86.25 117 PHE A CA 1
ATOM 898 C C . PHE A 1 117 ? 13.341 0.682 -10.435 1.00 86.25 117 PHE A C 1
ATOM 900 O O . PHE A 1 117 ? 14.329 0.928 -11.128 1.00 86.25 117 PHE A O 1
ATOM 907 N N . ASP A 1 118 ? 12.320 -0.045 -10.887 1.00 85.94 118 ASP A N 1
ATOM 908 C CA . ASP A 1 118 ? 12.296 -0.589 -12.243 1.00 85.94 118 ASP A CA 1
ATOM 909 C C . ASP A 1 118 ? 12.175 0.508 -13.301 1.00 85.94 118 ASP A C 1
ATOM 911 O O . ASP A 1 118 ? 12.854 0.441 -14.320 1.00 85.94 118 ASP A O 1
ATOM 915 N N . ILE A 1 119 ? 11.392 1.562 -13.056 1.00 86.81 119 ILE A N 1
ATOM 916 C CA . ILE A 1 119 ? 11.326 2.725 -13.955 1.00 86.81 119 ILE A CA 1
ATOM 917 C C . ILE A 1 119 ? 12.696 3.409 -14.045 1.00 86.81 119 ILE A C 1
ATOM 919 O O . ILE A 1 119 ? 13.161 3.723 -15.143 1.00 86.81 119 ILE A O 1
ATOM 923 N N . ALA A 1 120 ? 13.376 3.595 -12.909 1.00 85.31 120 ALA A N 1
ATOM 924 C CA . ALA A 1 120 ? 14.725 4.152 -12.893 1.00 85.31 120 ALA A CA 1
ATOM 925 C C . ALA A 1 120 ? 15.706 3.269 -13.683 1.00 85.31 120 ALA A C 1
ATOM 927 O O . ALA A 1 120 ? 16.449 3.776 -14.522 1.00 85.31 120 ALA A O 1
ATOM 928 N N . ARG A 1 121 ? 15.658 1.943 -13.492 1.00 83.56 121 ARG A N 1
ATOM 929 C CA . ARG A 1 121 ? 16.490 0.983 -14.232 1.00 83.56 121 ARG A CA 1
ATOM 930 C C . ARG A 1 121 ? 16.183 0.981 -15.729 1.00 83.56 121 ARG A C 1
ATOM 932 O O . ARG A 1 121 ? 17.114 0.916 -16.528 1.00 83.56 121 ARG A O 1
ATOM 939 N N . ALA A 1 122 ? 14.911 1.090 -16.113 1.00 85.88 122 ALA A N 1
ATOM 940 C CA . ALA A 1 122 ? 14.499 1.190 -17.508 1.00 85.88 122 ALA A CA 1
ATOM 941 C C . ALA A 1 122 ? 15.114 2.429 -18.168 1.00 85.88 122 ALA A C 1
ATOM 943 O O . ALA A 1 122 ? 15.709 2.315 -19.236 1.00 85.88 122 ALA A O 1
ATOM 944 N N . ARG A 1 123 ? 15.050 3.591 -17.504 1.00 83.69 123 ARG A N 1
ATOM 945 C CA . ARG A 1 123 ? 15.685 4.825 -17.989 1.00 83.69 123 ARG A CA 1
ATOM 946 C C . ARG A 1 123 ? 17.194 4.653 -18.160 1.00 83.69 123 ARG A C 1
ATOM 948 O O . ARG A 1 123 ? 17.725 5.028 -19.201 1.00 83.69 123 ARG A O 1
ATOM 955 N N . THR A 1 124 ? 17.877 4.072 -17.173 1.00 84.31 124 THR A N 1
ATOM 956 C CA . THR A 1 124 ? 19.328 3.841 -17.246 1.00 84.31 124 THR A CA 1
ATOM 957 C C . THR A 1 124 ? 19.703 2.946 -18.428 1.00 84.31 124 THR A C 1
ATOM 959 O O . THR A 1 124 ? 20.656 3.252 -19.134 1.00 84.31 124 THR A O 1
ATOM 962 N N . LEU A 1 125 ? 18.929 1.889 -18.702 1.00 81.94 125 LEU A N 1
ATOM 963 C CA . LEU A 1 125 ? 19.177 0.988 -19.836 1.00 81.94 125 LEU A CA 1
ATOM 964 C C . LEU A 1 125 ? 19.045 1.678 -21.202 1.00 81.94 125 LEU A C 1
ATOM 966 O O . LEU A 1 125 ? 19.775 1.321 -22.124 1.00 81.94 125 LEU A O 1
ATOM 970 N N . TRP A 1 126 ? 18.143 2.656 -21.335 1.00 83.50 126 TRP A N 1
ATOM 971 C CA . TRP A 1 126 ? 18.017 3.464 -22.555 1.00 83.50 126 TRP A CA 1
ATOM 972 C C . TRP A 1 126 ? 19.157 4.474 -22.721 1.00 83.50 126 TRP A C 1
ATOM 974 O O . TRP A 1 126 ? 19.549 4.762 -23.846 1.00 83.50 126 TRP A O 1
ATOM 984 N N . LEU A 1 127 ? 19.704 4.995 -21.619 1.00 80.62 127 LEU A N 1
ATOM 985 C CA . LEU A 1 127 ? 20.829 5.938 -21.649 1.00 80.62 127 LEU A CA 1
ATOM 986 C C . LEU A 1 127 ? 22.169 5.256 -21.951 1.00 80.62 127 LEU A C 1
ATOM 988 O O . LEU A 1 127 ? 23.030 5.861 -22.581 1.00 80.62 127 LEU A O 1
ATOM 992 N N . ASP A 1 128 ? 22.339 4.001 -21.535 1.00 75.81 128 ASP A N 1
ATOM 993 C CA . ASP A 1 128 ? 23.589 3.245 -21.695 1.00 75.81 128 ASP A CA 1
ATOM 994 C C . ASP A 1 128 ? 23.818 2.725 -23.136 1.00 75.81 128 ASP A C 1
ATOM 996 O O . ASP A 1 128 ? 24.765 1.984 -23.391 1.00 75.81 128 ASP A O 1
ATOM 1000 N N . ASN A 1 129 ? 22.947 3.079 -24.101 1.00 65.00 129 ASN A N 1
ATOM 1001 C CA . ASN A 1 129 ? 22.968 2.579 -25.488 1.00 65.00 129 ASN A CA 1
ATOM 1002 C C . ASN A 1 129 ? 23.149 1.046 -25.575 1.00 65.00 129 ASN A C 1
ATOM 1004 O O . ASN A 1 129 ? 23.772 0.513 -26.502 1.00 65.00 129 ASN A O 1
ATOM 1008 N N . ALA A 1 130 ? 22.611 0.313 -24.593 1.00 61.25 130 ALA A N 1
ATOM 1009 C CA . ALA A 1 130 ? 22.503 -1.135 -24.670 1.00 61.25 130 ALA A CA 1
ATOM 1010 C C . ALA A 1 130 ? 21.657 -1.508 -25.898 1.00 61.25 130 ALA A C 1
ATOM 1012 O O . ALA A 1 130 ? 20.860 -0.705 -26.377 1.00 61.25 130 ALA A O 1
ATOM 1013 N N . SER A 1 131 ? 21.817 -2.730 -26.418 1.00 72.44 131 SER A N 1
ATOM 1014 C CA . SER A 1 131 ? 21.042 -3.203 -27.572 1.00 72.44 131 SER A CA 1
ATOM 1015 C C . SER A 1 131 ? 19.564 -2.821 -27.434 1.00 72.44 131 SER A C 1
ATOM 1017 O O . SER A 1 131 ? 18.934 -3.187 -26.443 1.00 72.44 131 SER A O 1
ATOM 1019 N N . ASN A 1 132 ? 18.999 -2.110 -28.414 1.00 79.94 132 ASN A N 1
ATOM 1020 C CA . ASN A 1 132 ? 17.622 -1.595 -28.334 1.00 79.94 132 ASN A CA 1
ATOM 1021 C C . ASN A 1 132 ? 16.600 -2.690 -27.963 1.00 79.94 132 ASN A C 1
ATOM 1023 O O . ASN A 1 132 ? 15.619 -2.425 -27.273 1.00 79.94 132 ASN A O 1
ATOM 1027 N N . ALA A 1 133 ? 16.880 -3.943 -28.336 1.00 81.88 133 ALA A N 1
ATOM 1028 C CA . ALA A 1 133 ? 16.103 -5.116 -27.949 1.00 81.88 133 ALA A CA 1
ATOM 1029 C C . ALA A 1 133 ? 16.031 -5.343 -26.423 1.00 81.88 133 ALA A C 1
ATOM 1031 O O . ALA A 1 133 ? 14.948 -5.583 -25.898 1.00 81.88 133 ALA A O 1
ATOM 1032 N N . THR A 1 134 ? 17.140 -5.234 -25.679 1.00 81.69 134 THR A N 1
ATOM 1033 C CA . THR A 1 134 ? 17.135 -5.424 -24.213 1.00 81.69 134 THR A CA 1
ATOM 1034 C C . THR A 1 134 ? 16.351 -4.338 -23.494 1.00 81.69 134 THR A C 1
ATOM 1036 O O . THR A 1 134 ? 15.605 -4.636 -22.561 1.00 81.69 134 THR A O 1
ATOM 1039 N N . ALA A 1 135 ? 16.503 -3.089 -23.938 1.00 84.19 135 ALA A N 1
ATOM 1040 C CA . ALA A 1 135 ? 15.798 -1.958 -23.351 1.00 84.19 135 ALA A CA 1
ATOM 1041 C C . ALA A 1 135 ? 14.287 -2.051 -23.627 1.00 84.19 135 ALA A C 1
ATOM 1043 O O . ALA A 1 135 ? 13.495 -1.873 -22.703 1.00 84.19 135 ALA A O 1
ATOM 1044 N N . ALA A 1 136 ? 13.894 -2.434 -24.849 1.00 86.25 136 ALA A N 1
ATOM 1045 C CA . ALA A 1 136 ? 12.497 -2.624 -25.241 1.00 86.25 136 ALA A CA 1
ATOM 1046 C C . ALA A 1 136 ? 11.803 -3.782 -24.501 1.00 86.25 136 ALA A C 1
ATOM 1048 O O . ALA A 1 136 ? 10.651 -3.652 -24.081 1.00 86.25 136 ALA A O 1
ATOM 1049 N N . VAL A 1 137 ? 12.489 -4.915 -24.302 1.00 88.06 137 VAL A N 1
ATOM 1050 C CA . VAL A 1 137 ? 11.936 -6.032 -23.516 1.00 88.06 137 VAL A CA 1
ATOM 1051 C C . VAL A 1 137 ? 11.761 -5.609 -22.057 1.00 88.06 137 VAL A C 1
ATOM 1053 O O . VAL A 1 137 ? 10.709 -5.853 -21.474 1.00 88.06 137 VAL A O 1
ATOM 1056 N N . PHE A 1 138 ? 12.745 -4.919 -21.471 1.00 87.62 138 PHE A N 1
ATOM 1057 C CA . PHE A 1 138 ? 12.655 -4.472 -20.081 1.00 87.62 138 PHE A CA 1
ATOM 1058 C C . PHE A 1 138 ? 11.535 -3.440 -19.864 1.00 87.62 138 PHE A C 1
ATOM 1060 O O . PHE A 1 138 ? 10.775 -3.565 -18.905 1.00 87.62 138 PHE A O 1
ATOM 1067 N N . THR A 1 139 ? 11.365 -2.460 -20.760 1.00 89.44 139 THR A N 1
ATOM 1068 C CA . THR A 1 139 ? 10.240 -1.510 -20.672 1.00 89.44 139 THR A CA 1
ATOM 1069 C C . THR A 1 139 ? 8.887 -2.186 -20.853 1.00 89.44 139 THR A C 1
ATOM 1071 O O . THR A 1 139 ? 7.941 -1.836 -20.149 1.00 89.44 139 THR A O 1
ATOM 1074 N N . SER A 1 140 ? 8.793 -3.189 -21.730 1.00 91.00 140 SER A N 1
ATOM 1075 C CA . SER A 1 140 ? 7.574 -3.991 -21.892 1.00 91.00 140 SER A CA 1
ATOM 1076 C C . SER A 1 140 ? 7.213 -4.721 -20.595 1.00 91.00 140 SER A C 1
ATOM 1078 O O . SER A 1 140 ? 6.056 -4.699 -20.177 1.00 91.00 140 SER A O 1
ATOM 1080 N N . THR A 1 141 ? 8.205 -5.276 -19.893 1.00 89.44 141 THR A N 1
ATOM 1081 C CA . THR A 1 141 ? 8.020 -5.905 -18.576 1.00 89.44 141 THR A CA 1
ATOM 1082 C C . THR A 1 141 ? 7.505 -4.919 -17.524 1.00 89.44 141 THR A C 1
ATOM 1084 O O . THR A 1 141 ? 6.629 -5.270 -16.731 1.00 89.44 141 THR A O 1
ATOM 1087 N N . VAL A 1 142 ? 7.999 -3.674 -17.523 1.00 90.44 142 VAL A N 1
ATOM 1088 C CA . VAL A 1 142 ? 7.472 -2.607 -16.652 1.00 90.44 142 VAL A CA 1
ATOM 1089 C C . VAL A 1 142 ? 6.014 -2.292 -17.001 1.00 90.44 142 VAL A C 1
ATOM 1091 O O . VAL A 1 142 ? 5.189 -2.167 -16.098 1.00 90.44 142 VAL A O 1
ATOM 1094 N N . GLY A 1 143 ? 5.666 -2.238 -18.290 1.00 91.19 143 GLY A N 1
ATOM 1095 C CA . GLY A 1 143 ? 4.286 -2.062 -18.748 1.00 91.19 143 GLY A CA 1
ATOM 1096 C C . GLY A 1 143 ? 3.350 -3.177 -18.272 1.00 91.19 143 GLY A C 1
ATOM 1097 O O . GLY A 1 143 ? 2.286 -2.895 -17.724 1.00 91.19 143 GLY A O 1
ATOM 1098 N N . VAL A 1 144 ? 3.769 -4.443 -18.387 1.00 90.62 144 VAL A N 1
ATOM 1099 C CA . VAL A 1 144 ? 3.009 -5.588 -17.852 1.00 90.62 144 VAL A CA 1
ATOM 1100 C C . VAL A 1 144 ? 2.848 -5.475 -16.336 1.00 90.62 144 VAL A C 1
ATOM 1102 O O . VAL A 1 144 ? 1.753 -5.691 -15.826 1.00 90.62 144 VAL A O 1
ATOM 1105 N N . LYS A 1 145 ? 3.892 -5.062 -15.608 1.00 90.06 145 LYS A N 1
ATOM 1106 C CA . LYS A 1 145 ? 3.812 -4.823 -14.159 1.00 90.06 145 LYS A CA 1
ATOM 1107 C C . LYS A 1 145 ? 2.773 -3.748 -13.805 1.00 90.06 145 LYS A C 1
ATOM 1109 O O . LYS A 1 145 ? 2.002 -3.940 -12.868 1.00 90.06 145 LYS A O 1
ATOM 1114 N N . VAL A 1 146 ? 2.713 -2.650 -14.565 1.00 89.31 146 VAL A N 1
ATOM 1115 C CA . VAL A 1 146 ? 1.679 -1.608 -14.408 1.00 89.31 146 VAL A CA 1
ATOM 1116 C C . VAL A 1 146 ? 0.284 -2.179 -14.662 1.00 89.31 146 VAL A C 1
ATOM 1118 O O . VAL A 1 146 ? -0.632 -1.900 -13.893 1.00 89.31 146 VAL A O 1
ATOM 1121 N N . MET A 1 147 ? 0.116 -3.014 -15.689 1.00 88.00 147 MET A N 1
ATOM 1122 C CA . MET A 1 147 ? -1.172 -3.659 -15.965 1.00 88.00 147 MET A CA 1
ATOM 1123 C C . MET A 1 147 ? -1.589 -4.607 -14.843 1.00 88.00 147 MET A C 1
ATOM 1125 O O . MET A 1 147 ? -2.744 -4.570 -14.436 1.00 88.00 147 MET A O 1
ATOM 1129 N N . ILE A 1 148 ? -0.657 -5.382 -14.276 1.00 87.00 148 ILE A N 1
ATOM 1130 C CA . ILE A 1 148 ? -0.928 -6.219 -13.097 1.00 87.00 148 ILE A CA 1
ATOM 1131 C C . ILE A 1 148 ? -1.414 -5.350 -11.933 1.00 87.00 148 ILE A C 1
ATOM 1133 O O . ILE A 1 148 ? -2.416 -5.687 -11.315 1.00 87.00 148 ILE A O 1
ATOM 1137 N N . ILE A 1 149 ? -0.764 -4.210 -11.671 1.00 85.12 149 ILE A N 1
ATOM 1138 C CA . ILE A 1 149 ? -1.194 -3.262 -10.631 1.00 85.12 149 ILE A CA 1
ATOM 1139 C C . ILE A 1 149 ? -2.612 -2.752 -10.892 1.00 85.12 149 ILE A C 1
ATOM 1141 O O . ILE A 1 149 ? -3.411 -2.712 -9.967 1.00 85.12 149 ILE A O 1
ATOM 1145 N N . ILE A 1 150 ? -2.944 -2.366 -12.126 1.00 82.81 150 ILE A N 1
ATOM 1146 C CA . ILE A 1 150 ? -4.281 -1.856 -12.462 1.00 82.81 150 ILE A CA 1
ATOM 1147 C C . ILE A 1 150 ? -5.334 -2.954 -12.292 1.00 82.81 150 ILE A C 1
ATOM 1149 O O . ILE A 1 150 ? -6.366 -2.719 -11.669 1.00 82.81 150 ILE A O 1
ATOM 1153 N N . VAL A 1 151 ? -5.067 -4.152 -12.8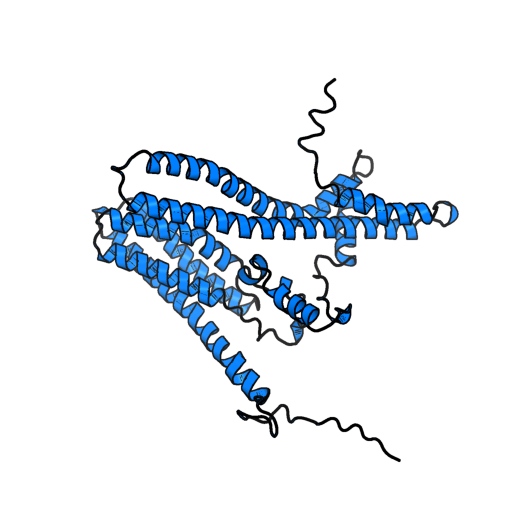15 1.00 81.56 151 VAL A N 1
ATOM 1154 C CA . VAL A 1 151 ? -5.975 -5.304 -12.728 1.00 81.56 151 VAL A CA 1
ATOM 1155 C C . VAL A 1 151 ? -6.197 -5.713 -11.272 1.00 81.56 151 VAL A C 1
ATOM 1157 O O . VAL A 1 151 ? -7.330 -5.971 -10.884 1.00 81.56 151 VAL A O 1
ATOM 1160 N N . GLU A 1 152 ? -5.148 -5.714 -10.453 1.00 78.44 152 GLU A N 1
ATOM 1161 C CA . GLU A 1 152 ? -5.233 -6.020 -9.023 1.00 78.44 152 GLU A CA 1
ATOM 1162 C C . GLU A 1 152 ? -5.869 -4.868 -8.212 1.00 78.44 152 GLU A C 1
ATOM 1164 O O . GLU A 1 152 ? -6.507 -5.102 -7.183 1.00 78.44 152 GLU A O 1
ATOM 1169 N N . ALA A 1 153 ? -5.733 -3.616 -8.669 1.00 72.81 153 ALA A N 1
ATOM 1170 C CA . ALA A 1 153 ? -6.345 -2.442 -8.044 1.00 72.81 153 ALA A CA 1
ATOM 1171 C C . ALA A 1 153 ? -7.856 -2.348 -8.281 1.00 72.81 153 ALA A C 1
ATOM 1173 O O . ALA A 1 153 ? -8.561 -1.748 -7.465 1.00 72.81 153 ALA A O 1
ATOM 1174 N N . ILE A 1 154 ? -8.361 -2.926 -9.374 1.00 71.25 154 ILE A N 1
ATOM 1175 C CA . ILE A 1 154 ? -9.798 -3.050 -9.618 1.00 71.25 154 ILE A CA 1
ATOM 1176 C C . ILE A 1 154 ? -10.336 -4.115 -8.655 1.00 71.25 154 ILE A C 1
ATOM 1178 O O . ILE A 1 154 ? -10.289 -5.320 -8.896 1.00 71.25 154 ILE A O 1
ATOM 1182 N N . GLU A 1 155 ? -10.811 -3.653 -7.501 1.00 61.34 155 GLU A N 1
ATOM 1183 C CA . GLU A 1 155 ? -11.328 -4.524 -6.452 1.00 61.34 155 GLU A CA 1
ATOM 1184 C C . GLU A 1 155 ? -12.539 -5.324 -6.946 1.00 61.34 155 GLU A C 1
ATOM 1186 O O . GLU A 1 155 ? -13.499 -4.759 -7.469 1.00 61.34 155 GLU A O 1
ATOM 1191 N N . LYS A 1 156 ? -12.559 -6.634 -6.658 1.00 57.22 156 LYS A N 1
ATOM 1192 C CA . LYS A 1 156 ? -13.732 -7.523 -6.799 1.00 57.22 156 LYS A CA 1
ATOM 1193 C C . LYS A 1 156 ? -14.813 -7.214 -5.746 1.00 57.22 156 LYS A C 1
ATOM 1195 O O . LYS A 1 156 ? -15.365 -8.112 -5.115 1.00 57.22 156 LYS A O 1
ATOM 1200 N N . ARG A 1 157 ? -15.062 -5.930 -5.473 1.00 53.25 157 ARG A N 1
ATOM 1201 C CA . ARG A 1 157 ? -15.844 -5.463 -4.320 1.00 53.25 157 ARG A CA 1
ATOM 1202 C C . ARG A 1 157 ? -17.318 -5.838 -4.426 1.00 53.25 157 ARG A C 1
ATOM 1204 O O . ARG A 1 157 ? -17.967 -6.027 -3.403 1.00 53.25 157 ARG A O 1
ATOM 1211 N N . HIS A 1 158 ? -17.843 -5.965 -5.638 1.00 50.50 158 HIS A N 1
ATOM 1212 C CA . HIS A 1 158 ? -19.259 -6.236 -5.858 1.00 50.50 158 HIS A CA 1
ATOM 1213 C C . HIS A 1 158 ? -19.619 -7.735 -5.844 1.00 50.50 158 HIS A C 1
ATOM 1215 O O . HIS A 1 158 ? -20.797 -8.050 -5.913 1.00 50.50 158 HIS A O 1
ATOM 1221 N N . ILE A 1 159 ? -18.646 -8.652 -5.692 1.00 50.28 159 ILE A N 1
ATOM 1222 C CA . ILE A 1 159 ? -18.889 -10.110 -5.544 1.00 50.28 159 ILE A CA 1
ATOM 1223 C C . ILE A 1 159 ? -18.575 -10.610 -4.127 1.00 50.28 159 ILE A C 1
ATOM 1225 O O . ILE A 1 159 ? -18.334 -11.795 -3.886 1.00 50.28 159 ILE A O 1
ATOM 1229 N N . LEU A 1 160 ? -18.547 -9.720 -3.138 1.00 51.69 160 LEU A N 1
ATOM 1230 C CA . LEU A 1 160 ? -18.531 -10.183 -1.756 1.00 51.69 160 LEU A CA 1
ATOM 1231 C C . LEU A 1 160 ? -19.848 -10.924 -1.487 1.00 51.69 160 LEU A C 1
ATOM 1233 O O . LEU A 1 160 ? -20.906 -10.305 -1.461 1.00 51.69 160 LEU A O 1
ATOM 1237 N N . LEU A 1 161 ? -19.751 -12.251 -1.309 1.00 48.59 161 LEU A N 1
ATOM 1238 C CA . LEU A 1 161 ? -20.827 -13.138 -0.851 1.00 48.59 161 LEU A CA 1
ATOM 1239 C C . LEU A 1 161 ? -21.684 -12.430 0.213 1.00 48.59 161 LEU A C 1
ATOM 1241 O O . LEU A 1 161 ? -21.117 -11.848 1.140 1.00 48.59 161 LEU A O 1
ATOM 1245 N N . ASP A 1 162 ? -23.011 -12.597 0.172 1.00 50.81 162 ASP A N 1
ATOM 1246 C CA . ASP A 1 162 ? -23.953 -12.070 1.182 1.00 50.81 162 ASP A CA 1
ATOM 1247 C C . ASP A 1 162 ? -23.530 -12.364 2.637 1.00 50.81 162 ASP A C 1
ATOM 1249 O O . ASP A 1 162 ? -23.822 -11.601 3.557 1.00 50.81 162 ASP A O 1
ATOM 1253 N N . ARG A 1 163 ? -22.742 -13.426 2.852 1.00 49.28 163 ARG A N 1
ATOM 1254 C CA . ARG A 1 163 ? -22.136 -13.795 4.141 1.00 49.28 163 ARG A CA 1
ATOM 1255 C C . ARG A 1 163 ? -21.158 -12.749 4.720 1.00 49.28 163 ARG A C 1
ATOM 1257 O O . ARG A 1 163 ? -20.913 -12.781 5.921 1.00 49.28 163 ARG A O 1
ATOM 1264 N N . TYR A 1 164 ? -20.624 -11.818 3.924 1.00 54.28 164 TYR A N 1
ATOM 1265 C CA . TYR A 1 164 ? -19.703 -10.755 4.368 1.00 54.28 164 TYR A CA 1
ATOM 1266 C C . TYR A 1 164 ? -20.334 -9.356 4.420 1.00 54.28 164 TYR A C 1
ATOM 1268 O O . TYR A 1 164 ? -19.637 -8.393 4.737 1.00 54.28 164 TYR A O 1
ATOM 1276 N N . ARG A 1 165 ? -21.646 -9.228 4.176 1.00 57.59 165 ARG A N 1
ATOM 1277 C CA . ARG A 1 165 ? -22.366 -7.940 4.165 1.00 57.59 165 ARG A CA 1
ATOM 1278 C C . ARG A 1 165 ? -22.300 -7.180 5.498 1.00 57.59 165 ARG A C 1
ATOM 1280 O O . ARG A 1 165 ? -22.431 -5.963 5.520 1.00 57.59 165 ARG A O 1
ATOM 1287 N N . HIS A 1 166 ? -22.058 -7.899 6.595 1.00 60.56 166 HIS A N 1
ATOM 1288 C CA . HIS A 1 166 ? -21.926 -7.350 7.949 1.00 60.56 166 HIS A CA 1
ATOM 1289 C C . HIS A 1 166 ? -20.482 -7.023 8.359 1.00 60.56 166 HIS A C 1
ATOM 1291 O O . HIS A 1 166 ? -20.255 -6.582 9.482 1.00 60.56 166 HIS A O 1
ATOM 1297 N N . VAL A 1 167 ? -19.489 -7.247 7.493 1.00 65.56 167 VAL A N 1
ATOM 1298 C CA . VAL A 1 167 ? -18.094 -6.894 7.784 1.00 65.56 167 VAL A CA 1
ATOM 1299 C C . VAL A 1 167 ? -17.838 -5.452 7.361 1.00 65.56 167 VAL A C 1
ATOM 1301 O O . VAL A 1 167 ? -18.350 -4.991 6.341 1.00 65.56 167 VAL A O 1
ATOM 1304 N N . SER A 1 168 ? -17.031 -4.725 8.137 1.00 69.56 168 SER A N 1
ATOM 1305 C CA . SER A 1 168 ? -16.692 -3.345 7.801 1.00 69.56 168 SER A CA 1
ATOM 1306 C C . SER A 1 168 ? -16.026 -3.270 6.416 1.00 69.56 168 SER A C 1
ATOM 1308 O O . SER A 1 168 ? -15.119 -4.055 6.113 1.00 69.56 168 SER A O 1
ATOM 1310 N N . PRO A 1 169 ? -16.428 -2.319 5.557 1.00 69.62 169 PRO A N 1
ATOM 1311 C CA . PRO A 1 169 ? -15.898 -2.215 4.199 1.00 69.62 169 PRO A CA 1
ATOM 1312 C C . PRO A 1 169 ? -14.412 -1.853 4.184 1.00 69.62 169 PRO A C 1
ATOM 1314 O O . PRO A 1 169 ? -13.715 -2.164 3.224 1.00 69.62 169 PRO A O 1
ATOM 1317 N N . GLU A 1 170 ? -13.903 -1.236 5.255 1.00 74.12 170 GLU A N 1
ATOM 1318 C CA . GLU A 1 170 ? -12.469 -1.021 5.440 1.00 74.12 170 GLU A CA 1
ATOM 1319 C C . GLU A 1 170 ? -11.719 -2.360 5.550 1.00 74.12 170 GLU A C 1
ATOM 1321 O O . GLU A 1 170 ? -10.653 -2.520 4.959 1.00 74.12 170 GLU A O 1
ATOM 1326 N N . ALA A 1 171 ? -12.271 -3.345 6.267 1.00 67.62 171 ALA A N 1
ATOM 1327 C CA . ALA A 1 171 ? -11.627 -4.644 6.447 1.00 67.62 171 ALA A CA 1
ATOM 1328 C C . ALA A 1 171 ? -11.622 -5.482 5.161 1.00 67.62 171 ALA A C 1
ATOM 1330 O O . ALA A 1 171 ? -10.734 -6.315 4.985 1.00 67.62 171 ALA A O 1
ATOM 1331 N N . THR A 1 172 ? -12.588 -5.271 4.266 1.00 66.38 172 THR A N 1
ATOM 1332 C CA . THR A 1 172 ? -12.653 -5.943 2.960 1.00 66.38 172 THR A CA 1
ATOM 1333 C C . THR A 1 172 ? -11.957 -5.167 1.841 1.00 66.38 172 THR A C 1
ATOM 1335 O O . THR A 1 172 ? -11.748 -5.733 0.772 1.00 66.38 172 THR A O 1
ATOM 1338 N N . SER A 1 173 ? -11.604 -3.897 2.069 1.00 67.00 173 SER A N 1
ATOM 1339 C CA . SER A 1 173 ? -10.926 -3.056 1.079 1.00 67.00 173 SER A CA 1
ATOM 1340 C C . SER A 1 173 ? -9.477 -3.490 0.839 1.00 67.00 173 SER A C 1
ATOM 1342 O O . SER A 1 173 ? -8.751 -3.859 1.767 1.00 67.00 173 SER A O 1
ATOM 1344 N N . GLY A 1 174 ? -9.055 -3.439 -0.421 1.00 70.44 174 GLY A N 1
ATOM 1345 C CA . GLY A 1 174 ? -7.668 -3.591 -0.830 1.00 70.44 174 GLY A CA 1
ATOM 1346 C C . GLY A 1 174 ? -6.824 -2.386 -0.420 1.00 70.44 174 GLY A C 1
ATOM 1347 O O . GLY A 1 174 ? -7.313 -1.384 0.109 1.00 70.44 174 GLY A O 1
ATOM 1348 N N . ILE A 1 175 ? -5.515 -2.472 -0.665 1.00 72.38 175 ILE A N 1
ATOM 1349 C CA . ILE A 1 175 ? -4.568 -1.428 -0.247 1.00 72.38 175 ILE A CA 1
ATOM 1350 C C . ILE A 1 175 ? -4.917 -0.075 -0.867 1.00 72.38 175 ILE A C 1
ATOM 1352 O O . ILE A 1 175 ? -4.892 0.924 -0.161 1.00 72.38 175 ILE A O 1
ATOM 1356 N N . TYR A 1 176 ? -5.296 -0.034 -2.145 1.00 72.75 176 TYR A N 1
ATOM 1357 C CA . TYR A 1 176 ? -5.605 1.214 -2.847 1.00 72.75 176 TYR A CA 1
ATOM 1358 C C . TYR A 1 176 ? -6.818 1.934 -2.253 1.00 72.75 176 TYR A C 1
ATOM 1360 O O . TYR A 1 176 ? -6.722 3.104 -1.879 1.00 72.75 176 TYR A O 1
ATOM 1368 N N . SER A 1 177 ? -7.939 1.228 -2.094 1.00 72.81 177 SER A N 1
ATOM 1369 C CA . SER A 1 177 ? -9.153 1.774 -1.478 1.00 72.81 177 SER A CA 1
ATOM 1370 C C . SER A 1 177 ? -8.916 2.181 -0.027 1.00 72.81 177 SER A C 1
ATOM 1372 O O . SER A 1 177 ? -9.430 3.206 0.420 1.00 72.81 177 SER A O 1
ATOM 1374 N N . ARG A 1 178 ? -8.077 1.444 0.708 1.00 75.81 178 ARG A N 1
ATOM 1375 C CA . ARG A 1 178 ? -7.697 1.800 2.077 1.00 75.81 178 ARG A CA 1
ATOM 1376 C C . ARG A 1 178 ? -6.781 3.027 2.139 1.00 75.81 178 ARG A C 1
ATOM 1378 O O . ARG A 1 178 ? -6.966 3.855 3.023 1.00 75.81 178 ARG A O 1
ATOM 1385 N N . SER A 1 179 ? -5.833 3.167 1.211 1.00 76.25 179 SER A N 1
ATOM 1386 C CA . SER A 1 179 ? -4.905 4.304 1.126 1.00 76.25 179 SER A CA 1
ATOM 1387 C C . SER A 1 179 ? -5.597 5.604 0.718 1.00 76.25 179 SER A C 1
ATOM 1389 O O . SER A 1 179 ? -5.283 6.653 1.273 1.00 76.25 179 SER A O 1
ATOM 1391 N N . PHE A 1 180 ? -6.545 5.542 -0.221 1.00 78.25 180 PHE A N 1
ATOM 1392 C CA . PHE A 1 180 ? -7.321 6.702 -0.679 1.00 78.25 180 PHE A CA 1
ATOM 1393 C C . PHE A 1 180 ? -8.653 6.882 0.059 1.00 78.25 180 PHE A C 1
ATOM 1395 O O . PHE A 1 180 ? -9.431 7.761 -0.299 1.00 78.25 180 PHE A O 1
ATOM 1402 N N . PHE A 1 181 ? -8.935 6.056 1.072 1.00 82.69 181 PHE A N 1
ATOM 1403 C CA . PHE A 1 181 ? -10.216 6.031 1.789 1.00 82.69 181 PHE A CA 1
ATOM 1404 C C . PHE A 1 181 ? -11.428 5.933 0.853 1.00 82.69 181 PHE A C 1
ATOM 1406 O O . PHE A 1 181 ? -12.492 6.481 1.127 1.00 82.69 181 PHE A O 1
ATOM 1413 N N . TRP A 1 182 ? -11.298 5.201 -0.253 1.00 81.62 182 TRP A N 1
ATOM 1414 C CA . TRP A 1 182 ? -12.342 5.107 -1.272 1.00 81.62 182 TRP A CA 1
ATOM 1415 C C . TRP A 1 182 ? -13.641 4.499 -0.724 1.00 81.62 182 TRP A C 1
ATOM 1417 O O . TRP A 1 182 ? -14.740 4.842 -1.157 1.00 81.62 182 TRP A O 1
ATOM 1427 N N . TRP A 1 183 ? -13.541 3.629 0.286 1.00 79.81 183 TRP A N 1
ATOM 1428 C CA . TRP A 1 183 ? -14.692 3.080 1.008 1.00 79.81 183 TRP A CA 1
ATOM 1429 C C . TRP A 1 183 ? -15.524 4.142 1.753 1.00 79.81 183 TRP A C 1
ATOM 1431 O O . TRP A 1 183 ? -16.726 3.937 1.943 1.00 79.81 183 TRP A O 1
ATOM 1441 N N . LEU A 1 184 ? -14.922 5.276 2.130 1.00 84.62 184 LEU A N 1
ATOM 1442 C CA . LEU A 1 184 ? -15.587 6.376 2.830 1.00 84.62 184 LEU A CA 1
ATOM 1443 C C . LEU A 1 184 ? -16.504 7.180 1.899 1.00 84.62 184 LEU A C 1
ATOM 1445 O O . LEU A 1 184 ? -17.521 7.700 2.354 1.00 84.62 184 LEU A O 1
ATOM 1449 N N . ASN A 1 185 ? -16.207 7.221 0.595 1.00 86.00 185 ASN A N 1
ATOM 1450 C CA . ASN A 1 185 ? -16.993 7.974 -0.390 1.00 86.00 185 ASN A CA 1
ATOM 1451 C C . ASN A 1 185 ? -18.470 7.560 -0.408 1.00 86.00 185 ASN A C 1
ATOM 1453 O O . ASN A 1 185 ? -19.346 8.408 -0.560 1.00 86.00 185 ASN A O 1
ATOM 1457 N N . ALA A 1 186 ? -18.760 6.271 -0.206 1.00 81.81 186 ALA A N 1
ATOM 1458 C CA . ALA A 1 186 ? -20.134 5.782 -0.111 1.00 81.81 186 ALA A CA 1
ATOM 1459 C C . ALA A 1 186 ? -20.872 6.390 1.095 1.00 81.81 186 ALA A C 1
ATOM 1461 O O . ALA A 1 186 ? -21.989 6.875 0.945 1.00 81.81 186 ALA A O 1
ATOM 1462 N N . LEU A 1 187 ? -20.218 6.454 2.260 1.00 85.81 187 LEU A N 1
ATOM 1463 C CA . LEU A 1 187 ? -20.791 7.062 3.463 1.00 85.81 187 LEU A CA 1
ATOM 1464 C C . LEU A 1 187 ? -20.941 8.583 3.310 1.00 85.81 187 LEU A C 1
ATOM 1466 O O . LEU A 1 187 ? -21.962 9.138 3.704 1.00 85.81 187 LEU A O 1
ATOM 1470 N N . MET A 1 188 ? -19.965 9.256 2.689 1.00 89.50 188 MET A N 1
ATOM 1471 C CA . MET A 1 188 ? -20.053 10.691 2.390 1.00 89.50 188 MET A CA 1
ATOM 1472 C C . MET A 1 188 ? -21.213 11.010 1.446 1.00 89.50 188 MET A C 1
ATOM 1474 O O . MET A 1 188 ? -21.926 11.987 1.662 1.00 89.50 188 MET A O 1
ATOM 1478 N N . LYS A 1 189 ? -21.442 10.172 0.429 1.00 87.44 189 LYS A N 1
ATOM 1479 C CA . LYS A 1 189 ? -22.583 10.316 -0.480 1.00 87.44 189 LYS A CA 1
ATOM 1480 C C . LYS A 1 189 ? -23.910 10.138 0.261 1.00 87.44 189 LYS A C 1
ATOM 1482 O O . LYS A 1 189 ? -24.811 10.948 0.067 1.00 87.44 189 LYS A O 1
ATOM 1487 N N . THR A 1 190 ? -24.016 9.142 1.141 1.00 85.69 190 THR A N 1
ATOM 1488 C CA . THR A 1 190 ? -25.198 8.963 1.998 1.00 85.69 190 THR A CA 1
ATOM 1489 C C . THR A 1 190 ? -25.424 10.180 2.892 1.00 85.69 190 THR A C 1
ATOM 1491 O O . THR A 1 190 ? -26.540 10.683 2.946 1.00 85.69 190 THR A O 1
ATOM 1494 N N . GLY A 1 191 ? -24.370 10.707 3.522 1.00 90.50 191 GLY A N 1
ATOM 1495 C CA . GLY A 1 191 ? -24.440 11.915 4.350 1.00 90.50 191 GLY A CA 1
ATOM 1496 C C . GLY A 1 191 ? -24.804 13.190 3.583 1.00 90.50 191 GLY A C 1
ATOM 1497 O O . GLY A 1 191 ? -25.382 14.107 4.158 1.00 90.50 191 GLY A O 1
ATOM 1498 N N . PHE A 1 192 ? -24.504 13.250 2.283 1.00 92.25 192 PHE A N 1
ATOM 1499 C CA . PHE A 1 192 ? -24.950 14.337 1.408 1.00 92.25 192 PHE A CA 1
ATOM 1500 C C . PHE A 1 192 ? -26.450 14.247 1.087 1.00 92.25 192 PHE A C 1
ATOM 1502 O O . PHE A 1 192 ? -27.099 15.265 0.872 1.00 92.25 192 PHE A O 1
ATOM 1509 N N . GLN A 1 193 ? -27.006 13.033 1.047 1.00 91.75 193 GLN A N 1
ATOM 1510 C CA . GLN A 1 193 ? -28.407 12.787 0.695 1.00 91.75 193 GLN A CA 1
ATOM 1511 C C . GLN A 1 193 ? -29.344 12.764 1.909 1.00 91.75 193 GLN A C 1
ATOM 1513 O O . GLN A 1 193 ? -30.511 13.127 1.782 1.00 91.75 193 GLN A O 1
ATOM 1518 N N . LYS A 1 194 ? -28.860 12.327 3.075 1.00 92.31 194 LYS A N 1
ATOM 1519 C CA . LYS A 1 194 ? -29.642 12.230 4.311 1.00 92.31 194 LYS A CA 1
ATOM 1520 C C . LYS A 1 194 ? -28.792 12.464 5.557 1.00 92.31 194 LYS A C 1
ATOM 1522 O O . LYS A 1 194 ? -27.583 12.249 5.555 1.00 92.31 194 LYS A O 1
ATOM 1527 N N . VAL A 1 195 ? -29.451 12.836 6.655 1.00 91.44 195 VAL A N 1
ATOM 1528 C CA . VAL A 1 195 ? -28.821 12.869 7.981 1.00 91.44 195 VAL A CA 1
ATOM 1529 C C . VAL A 1 195 ? -28.461 11.440 8.391 1.00 91.44 195 VAL A C 1
ATOM 1531 O O . VAL A 1 195 ? -29.322 10.561 8.425 1.00 91.44 195 VAL A O 1
ATOM 1534 N N . ILE A 1 196 ? -27.179 11.214 8.677 1.00 90.50 196 ILE A N 1
ATOM 1535 C CA . ILE A 1 196 ? -26.642 9.894 9.024 1.00 90.50 196 ILE A CA 1
ATOM 1536 C C . ILE A 1 196 ? -27.228 9.442 10.364 1.00 90.50 196 ILE A C 1
ATOM 1538 O O . ILE A 1 196 ? -27.085 10.134 11.373 1.00 90.50 196 ILE A O 1
ATOM 1542 N N . SER A 1 197 ? -27.854 8.265 10.370 1.00 88.75 197 SER A N 1
ATOM 1543 C CA . SER A 1 197 ? -28.306 7.578 11.586 1.00 88.75 197 SER A CA 1
ATOM 1544 C C . SER A 1 197 ? -27.337 6.452 11.967 1.00 88.75 197 SER A C 1
ATOM 1546 O O . SER A 1 197 ? -26.509 6.043 11.156 1.00 88.75 197 SER A O 1
ATOM 1548 N N . ASN A 1 198 ? -27.426 5.919 13.193 1.00 85.25 198 ASN A N 1
ATOM 1549 C CA . ASN A 1 198 ? -26.525 4.846 13.655 1.00 85.25 198 ASN A CA 1
ATOM 1550 C C . ASN A 1 198 ? -26.564 3.588 12.768 1.00 85.25 198 ASN A C 1
ATOM 1552 O O . ASN A 1 198 ? -25.555 2.904 12.640 1.00 85.25 198 ASN A O 1
ATOM 1556 N N . GLU A 1 199 ? -27.702 3.309 12.134 1.00 83.88 199 GLU A N 1
ATOM 1557 C CA . GLU A 1 199 ? -27.897 2.168 11.227 1.00 83.88 199 GLU A CA 1
ATOM 1558 C C . GLU A 1 199 ? -27.149 2.322 9.891 1.00 83.88 199 GLU A C 1
ATOM 1560 O O . GLU A 1 199 ? -26.863 1.332 9.225 1.00 83.88 199 GLU A O 1
ATOM 1565 N N . ASP A 1 200 ? -26.798 3.557 9.515 1.00 82.50 200 ASP A N 1
ATOM 1566 C CA . ASP A 1 200 ? -26.059 3.865 8.285 1.00 82.50 200 ASP A CA 1
ATOM 1567 C C . ASP A 1 200 ? -24.540 3.788 8.469 1.00 82.50 200 ASP A C 1
ATOM 1569 O O . ASP A 1 200 ? -23.781 3.857 7.497 1.00 82.50 200 ASP A O 1
ATOM 1573 N N . LEU A 1 201 ? -24.080 3.692 9.719 1.00 84.38 201 LEU A N 1
ATOM 1574 C CA . LEU A 1 201 ? -22.668 3.593 10.045 1.00 84.38 201 LEU A CA 1
ATOM 1575 C C . LEU A 1 201 ? -22.178 2.162 9.857 1.00 84.38 201 LEU A C 1
ATOM 1577 O O . LEU A 1 201 ? -22.860 1.182 10.153 1.00 84.38 201 LEU A O 1
ATOM 1581 N N . TYR A 1 202 ? -20.937 2.042 9.396 1.00 84.19 202 TYR A N 1
ATOM 1582 C CA . TYR A 1 202 ? -20.315 0.737 9.272 1.00 84.19 202 TYR A CA 1
ATOM 1583 C C . TYR A 1 202 ? -20.072 0.105 10.647 1.00 84.19 202 TYR A C 1
ATOM 1585 O O . TYR A 1 202 ? -19.691 0.810 11.589 1.00 84.19 202 TYR A O 1
ATOM 1593 N N . PRO A 1 203 ? -20.216 -1.226 10.757 1.00 81.50 203 PRO A N 1
ATOM 1594 C CA . PRO A 1 203 ? -19.902 -1.928 11.987 1.00 81.50 203 PRO A CA 1
ATOM 1595 C C . PRO A 1 203 ? -18.420 -1.761 12.334 1.00 81.50 203 PRO A C 1
ATOM 1597 O O . PRO A 1 203 ? -17.551 -1.675 11.459 1.00 81.50 203 PRO A O 1
ATOM 1600 N N . ILE A 1 204 ? -18.129 -1.713 13.632 1.00 81.44 204 ILE A N 1
ATOM 1601 C CA . ILE A 1 204 ? -16.758 -1.642 14.140 1.00 81.44 204 ILE A CA 1
ATOM 1602 C C . ILE A 1 204 ? -16.034 -2.934 13.748 1.00 81.44 204 ILE A C 1
ATOM 1604 O O . ILE A 1 204 ? -16.600 -4.021 13.833 1.00 81.44 204 ILE A O 1
ATOM 1608 N N . GLY A 1 205 ? -14.777 -2.821 13.309 1.00 76.81 205 GLY A N 1
ATOM 1609 C CA . GLY A 1 205 ? -13.963 -3.995 12.999 1.00 76.81 205 GLY A CA 1
ATOM 1610 C C . GLY A 1 205 ? -13.809 -4.901 14.218 1.00 76.81 205 GLY A C 1
ATOM 1611 O O . GLY A 1 205 ? -13.609 -4.414 15.332 1.00 76.81 205 GLY A O 1
ATOM 1612 N N . ASP A 1 206 ? -13.862 -6.216 14.008 1.00 76.75 206 ASP A N 1
ATOM 1613 C CA . ASP A 1 206 ? -13.800 -7.193 15.095 1.00 76.75 206 ASP A CA 1
ATOM 1614 C C . ASP A 1 206 ? -12.598 -6.988 16.036 1.00 76.75 206 ASP A C 1
ATOM 1616 O O . ASP A 1 206 ? -12.688 -7.253 17.232 1.00 76.75 206 ASP A O 1
ATOM 1620 N N . ASP A 1 207 ? -11.463 -6.513 15.510 1.00 79.12 207 ASP A N 1
ATOM 1621 C CA . ASP A 1 207 ? -10.227 -6.233 16.250 1.00 79.12 207 ASP A CA 1
ATOM 1622 C C . ASP A 1 207 ? -10.339 -5.066 17.242 1.00 79.12 207 ASP A C 1
ATOM 1624 O O . ASP A 1 207 ? -9.545 -4.984 18.180 1.00 79.12 207 ASP A O 1
ATOM 1628 N N . MET A 1 208 ? -11.320 -4.186 17.047 1.00 81.56 208 MET A N 1
ATOM 1629 C CA . MET A 1 208 ? -11.588 -3.004 17.869 1.00 81.56 208 MET A CA 1
ATOM 1630 C C . MET A 1 208 ? -12.852 -3.155 18.727 1.00 81.56 208 MET A C 1
ATOM 1632 O O . MET A 1 208 ? -13.289 -2.188 19.348 1.00 81.56 208 MET A O 1
ATOM 1636 N N . THR A 1 209 ? -13.441 -4.352 18.783 1.00 85.12 209 THR A N 1
ATOM 1637 C CA . THR A 1 209 ? -14.566 -4.642 19.683 1.00 85.12 209 THR A CA 1
ATOM 1638 C C . THR A 1 209 ? -14.129 -4.557 21.144 1.00 85.12 209 THR A C 1
ATOM 1640 O O . THR A 1 209 ? -13.044 -5.017 21.511 1.00 85.12 209 THR A O 1
ATOM 1643 N N . SER A 1 210 ? -14.986 -3.993 21.999 1.00 85.81 210 SER A N 1
ATOM 1644 C CA . SER A 1 210 ? -14.692 -3.814 23.427 1.00 85.81 210 SER A CA 1
ATOM 1645 C C . SER A 1 210 ? -14.336 -5.130 24.122 1.00 85.81 210 SER A C 1
ATOM 1647 O O . SER A 1 210 ? -13.444 -5.148 24.961 1.00 85.81 210 SER A O 1
ATOM 1649 N N . GLU A 1 211 ? -14.966 -6.240 23.728 1.00 87.50 211 GLU A N 1
ATOM 1650 C CA . GLU A 1 211 ? -14.669 -7.576 24.253 1.00 87.50 211 GLU A CA 1
ATOM 1651 C C . GLU A 1 211 ? -13.224 -8.003 23.952 1.00 87.50 211 GLU A C 1
ATOM 1653 O O . GLU A 1 211 ? -12.466 -8.338 24.865 1.00 87.50 211 GLU A O 1
ATOM 1658 N N . ARG A 1 212 ? -12.790 -7.935 22.685 1.00 87.25 212 ARG A N 1
ATOM 1659 C CA . ARG A 1 212 ? -11.418 -8.319 22.316 1.00 87.25 212 ARG A CA 1
ATOM 1660 C C . ARG A 1 212 ? -10.381 -7.369 22.901 1.00 87.25 212 ARG A C 1
ATOM 1662 O O . ARG A 1 212 ? -9.320 -7.822 23.337 1.00 87.25 212 ARG A O 1
ATOM 1669 N N . LEU A 1 213 ? -10.677 -6.068 22.923 1.00 88.56 213 LEU A N 1
ATOM 1670 C CA . LEU A 1 213 ? -9.820 -5.064 23.554 1.00 88.56 213 LEU A CA 1
ATOM 1671 C C . LEU A 1 213 ? -9.652 -5.346 25.046 1.00 88.56 213 LEU A C 1
ATOM 1673 O O . LEU A 1 213 ? -8.521 -5.379 25.531 1.00 88.56 213 LEU A O 1
ATOM 1677 N N . TYR A 1 214 ? -10.748 -5.637 25.746 1.00 88.69 214 TYR A N 1
ATOM 1678 C CA . TYR A 1 214 ? -10.737 -6.010 27.154 1.00 88.69 214 TYR A CA 1
ATOM 1679 C C . TYR A 1 214 ? -9.906 -7.268 27.405 1.00 88.69 214 TYR A C 1
ATOM 1681 O O . TYR A 1 214 ? -8.968 -7.213 28.195 1.00 88.69 214 TYR A O 1
ATOM 1689 N N . LEU A 1 215 ? -10.167 -8.375 26.702 1.00 89.81 215 LEU A N 1
ATOM 1690 C CA . LEU A 1 215 ? -9.432 -9.635 26.893 1.00 89.81 215 LEU A CA 1
ATOM 1691 C C . LEU A 1 215 ? -7.926 -9.468 26.649 1.00 89.81 215 LEU A C 1
ATOM 1693 O O . LEU A 1 215 ? -7.081 -9.994 27.383 1.00 89.81 215 LEU A O 1
ATOM 1697 N N . ARG A 1 216 ? -7.562 -8.689 25.628 1.00 88.38 216 ARG A N 1
ATOM 1698 C CA . ARG A 1 216 ? -6.164 -8.403 25.300 1.00 88.38 216 ARG A CA 1
ATOM 1699 C C . ARG A 1 216 ? -5.501 -7.500 26.338 1.00 88.38 216 ARG A C 1
ATOM 1701 O O . ARG A 1 216 ? -4.344 -7.726 26.690 1.00 88.38 216 ARG A O 1
ATOM 1708 N N . ALA A 1 217 ? -6.212 -6.491 26.829 1.00 86.75 217 ALA A N 1
ATOM 1709 C CA . ALA A 1 217 ? -5.709 -5.596 27.861 1.00 86.75 217 ALA A CA 1
ATOM 1710 C C . ALA A 1 217 ? -5.578 -6.324 29.207 1.00 86.75 217 ALA A C 1
ATOM 1712 O O . ALA A 1 217 ? -4.550 -6.205 29.872 1.00 86.75 217 ALA A O 1
ATOM 1713 N N . ARG A 1 218 ? -6.564 -7.158 29.552 1.00 88.56 218 ARG A N 1
ATOM 1714 C CA . ARG A 1 218 ? -6.608 -7.977 30.764 1.00 88.56 218 ARG A CA 1
ATOM 1715 C C . ARG A 1 218 ? -5.484 -9.008 30.807 1.00 88.56 218 ARG A C 1
ATOM 1717 O O . ARG A 1 218 ? -4.725 -9.022 31.767 1.00 88.56 218 ARG A O 1
ATOM 1724 N N . SER A 1 219 ? -5.291 -9.784 29.739 1.00 89.88 219 SER A N 1
ATOM 1725 C CA . SER A 1 219 ? -4.177 -10.747 29.659 1.00 89.88 219 SER A CA 1
ATOM 1726 C C . SER A 1 219 ? -2.803 -10.076 29.786 1.00 89.88 219 SER A C 1
ATOM 1728 O O . SER A 1 219 ? -1.894 -10.624 30.411 1.00 89.88 219 SER A O 1
ATOM 1730 N N . CYS A 1 220 ? -2.638 -8.866 29.238 1.00 86.31 220 CYS A N 1
ATOM 1731 C CA . CYS A 1 220 ? -1.411 -8.086 29.409 1.00 86.31 220 CYS A CA 1
ATOM 1732 C C . CYS A 1 220 ? -1.252 -7.532 30.831 1.00 86.31 220 CYS A C 1
ATOM 1734 O O . CYS A 1 220 ? -0.124 -7.462 31.313 1.00 86.31 220 CYS A O 1
ATOM 1736 N N . TRP A 1 221 ? -2.344 -7.136 31.486 1.00 86.62 221 TRP A N 1
ATOM 1737 C CA . TRP A 1 221 ? -2.348 -6.640 32.863 1.00 86.62 221 TRP A CA 1
ATOM 1738 C C . TRP A 1 221 ? -2.027 -7.743 33.878 1.00 86.62 221 TRP A C 1
ATOM 1740 O O . TRP A 1 221 ? -1.163 -7.549 34.730 1.00 86.62 221 TRP A O 1
ATOM 1750 N N . ASP A 1 222 ? -2.652 -8.914 33.744 1.00 87.12 222 ASP A N 1
ATOM 1751 C CA . ASP A 1 222 ? -2.448 -10.056 34.645 1.00 87.12 222 ASP A CA 1
ATOM 1752 C C . ASP A 1 222 ? -1.030 -10.643 34.521 1.00 87.12 222 ASP A C 1
ATOM 1754 O O . ASP A 1 222 ? -0.449 -11.098 35.502 1.00 87.12 222 ASP A O 1
ATOM 1758 N N . GLY A 1 223 ? -0.428 -10.574 33.329 1.00 83.25 223 GLY A N 1
ATOM 1759 C CA . GLY A 1 223 ? 0.958 -10.990 33.094 1.00 83.25 223 GLY A CA 1
ATOM 1760 C C . GLY A 1 223 ? 2.026 -9.961 33.493 1.00 83.25 223 GLY A C 1
ATOM 1761 O O . GLY A 1 223 ? 3.215 -10.204 33.271 1.00 83.25 223 GLY A O 1
ATOM 1762 N N . CYS A 1 224 ? 1.645 -8.791 34.017 1.00 83.38 224 CYS A N 1
ATOM 1763 C CA . CYS A 1 224 ? 2.569 -7.724 34.399 1.00 83.38 224 CYS A CA 1
ATOM 1764 C C . CYS A 1 224 ? 2.741 -7.635 35.922 1.00 83.38 224 CYS A C 1
ATOM 1766 O O . CYS A 1 224 ? 1.811 -7.839 36.693 1.00 83.38 224 CYS A O 1
ATOM 1768 N N . ASN A 1 225 ? 3.941 -7.249 36.369 1.00 81.56 225 ASN A N 1
ATOM 1769 C CA . ASN A 1 225 ? 4.178 -6.948 37.780 1.00 81.56 225 ASN A CA 1
ATOM 1770 C C . ASN A 1 225 ? 3.501 -5.614 38.147 1.00 81.56 225 ASN A C 1
ATOM 1772 O O . ASN A 1 225 ? 4.009 -4.541 37.807 1.00 81.56 225 ASN A O 1
ATOM 1776 N N . GLN A 1 226 ? 2.355 -5.699 38.828 1.00 79.38 226 GLN A N 1
ATOM 1777 C CA . GLN A 1 226 ? 1.503 -4.560 39.195 1.00 79.38 226 GLN A CA 1
ATOM 1778 C C . GLN A 1 226 ? 2.172 -3.598 40.192 1.00 79.38 226 GLN A C 1
ATOM 1780 O O . GLN A 1 226 ? 1.779 -2.439 40.275 1.00 79.38 226 GLN A O 1
ATOM 1785 N N . ASN A 1 227 ? 3.238 -4.031 40.872 1.00 76.31 227 ASN A N 1
ATOM 1786 C CA . ASN A 1 227 ? 3.957 -3.220 41.858 1.00 76.31 227 ASN A CA 1
ATOM 1787 C C . ASN A 1 227 ? 4.944 -2.218 41.227 1.00 76.31 227 ASN A C 1
ATOM 1789 O O . ASN A 1 227 ? 5.583 -1.444 41.938 1.00 76.31 227 ASN A O 1
ATOM 1793 N N . ARG A 1 228 ? 5.117 -2.220 39.896 1.00 76.88 228 ARG A N 1
ATOM 1794 C CA . ARG A 1 228 ? 5.979 -1.245 39.209 1.00 76.88 228 ARG A CA 1
ATOM 1795 C C . ARG A 1 228 ? 5.282 0.104 39.027 1.00 76.88 228 ARG A C 1
ATOM 1797 O O . ARG A 1 228 ? 4.129 0.180 38.605 1.00 76.88 228 ARG A O 1
ATOM 1804 N N . LYS A 1 229 ? 6.042 1.191 39.209 1.00 72.44 229 LYS A N 1
ATOM 1805 C CA . LYS A 1 229 ? 5.618 2.547 38.827 1.00 72.44 229 LYS A CA 1
ATOM 1806 C C . LYS A 1 229 ? 5.228 2.559 37.338 1.00 72.44 229 LYS A C 1
ATOM 1808 O O . LYS A 1 229 ? 5.986 2.077 36.497 1.00 72.44 229 LYS A O 1
ATOM 1813 N N . TYR A 1 230 ? 4.043 3.085 37.023 1.00 77.81 230 TYR A N 1
ATOM 1814 C CA . TYR A 1 230 ? 3.459 3.120 35.670 1.00 77.81 230 TYR A CA 1
ATOM 1815 C C . TYR A 1 230 ? 3.148 1.749 35.032 1.00 77.81 230 TYR A C 1
ATOM 1817 O O . TYR A 1 230 ? 3.080 1.647 33.806 1.00 77.81 230 TYR A O 1
ATOM 1825 N N . ALA A 1 231 ? 2.914 0.694 35.824 1.00 78.00 231 ALA A N 1
ATOM 1826 C CA . ALA A 1 231 ? 2.550 -0.629 35.299 1.00 78.00 231 ALA A CA 1
ATOM 1827 C C . ALA A 1 231 ? 1.347 -0.592 34.333 1.00 78.00 231 ALA A C 1
ATOM 1829 O O . ALA A 1 231 ? 1.338 -1.304 33.326 1.00 78.00 231 ALA A O 1
ATOM 1830 N N . LEU A 1 232 ? 0.354 0.272 34.588 1.00 79.75 232 LEU A N 1
ATOM 1831 C CA . LEU A 1 232 ? -0.838 0.411 33.737 1.00 79.75 232 LEU A CA 1
ATOM 1832 C C . LEU A 1 232 ? -0.497 0.978 32.357 1.00 79.75 232 LEU A C 1
ATOM 1834 O O . LEU A 1 232 ? -0.990 0.497 31.340 1.00 79.75 232 LEU A O 1
ATOM 1838 N N . PHE A 1 233 ? 0.401 1.959 32.308 1.00 80.38 233 PHE A N 1
ATOM 1839 C CA . PHE A 1 233 ? 0.852 2.546 31.051 1.00 80.38 233 PHE A CA 1
ATOM 1840 C C . PHE A 1 233 ? 1.583 1.507 30.193 1.00 80.38 233 PHE A C 1
ATOM 1842 O O . PHE A 1 233 ? 1.242 1.303 29.029 1.00 80.38 233 PHE A O 1
ATOM 1849 N N . TRP A 1 234 ? 2.542 0.788 30.784 1.00 80.69 234 TRP A N 1
ATOM 1850 C CA . TRP A 1 234 ? 3.339 -0.204 30.061 1.00 80.69 234 TRP A CA 1
ATOM 1851 C C . TRP A 1 234 ? 2.532 -1.428 29.620 1.00 80.69 234 TRP A C 1
ATOM 1853 O O . TRP A 1 234 ? 2.738 -1.926 28.514 1.00 80.69 234 TRP A O 1
ATOM 1863 N N . SER A 1 235 ? 1.594 -1.902 30.441 1.00 83.25 235 SER A N 1
ATOM 1864 C CA . SER A 1 235 ? 0.692 -3.004 30.073 1.00 83.25 235 SER A CA 1
ATOM 1865 C C . SER A 1 235 ? -0.271 -2.606 28.952 1.00 83.25 235 SER A C 1
ATOM 1867 O O . SER A 1 235 ? -0.433 -3.365 27.997 1.00 83.25 235 SER A O 1
ATOM 1869 N N . THR A 1 236 ? -0.825 -1.390 28.995 1.00 82.50 236 THR A N 1
ATOM 1870 C CA . THR A 1 236 ? -1.684 -0.848 27.929 1.00 82.50 236 THR A CA 1
ATOM 1871 C C . THR A 1 236 ? -0.901 -0.668 26.628 1.00 82.50 236 THR A C 1
ATOM 1873 O O . THR A 1 236 ? -1.368 -1.055 25.556 1.00 82.50 236 THR A O 1
ATOM 1876 N N . LEU A 1 237 ? 0.336 -0.168 26.705 1.00 82.38 237 LEU A N 1
ATOM 1877 C CA . LEU A 1 237 ? 1.216 -0.034 25.543 1.00 82.38 237 LEU A CA 1
ATOM 1878 C C . LEU A 1 237 ? 1.581 -1.401 24.945 1.00 82.38 237 LEU A C 1
ATOM 1880 O O . LEU A 1 237 ? 1.571 -1.575 23.726 1.00 82.38 237 LEU A O 1
ATOM 1884 N N . LYS A 1 238 ? 1.848 -2.400 25.797 1.00 85.44 238 LYS A N 1
ATOM 1885 C CA . LYS A 1 238 ? 2.100 -3.786 25.381 1.00 85.44 238 LYS A CA 1
ATOM 1886 C C . LYS A 1 238 ? 0.869 -4.403 24.715 1.00 85.44 238 LYS A C 1
ATOM 1888 O O . LYS A 1 238 ? 1.013 -5.056 23.678 1.00 85.44 238 LYS A O 1
ATOM 1893 N N . ALA A 1 239 ? -0.328 -4.150 25.243 1.00 83.81 239 ALA A N 1
ATOM 1894 C CA . ALA A 1 239 ? -1.580 -4.560 24.618 1.00 83.81 239 ALA A CA 1
ATOM 1895 C C . ALA A 1 239 ? -1.725 -3.914 23.228 1.00 83.81 239 ALA A C 1
ATOM 1897 O O . ALA A 1 239 ? -1.956 -4.620 22.246 1.00 83.81 239 ALA A O 1
ATOM 1898 N N . ALA A 1 240 ? -1.448 -2.615 23.097 1.00 83.88 240 ALA A N 1
ATOM 1899 C CA . ALA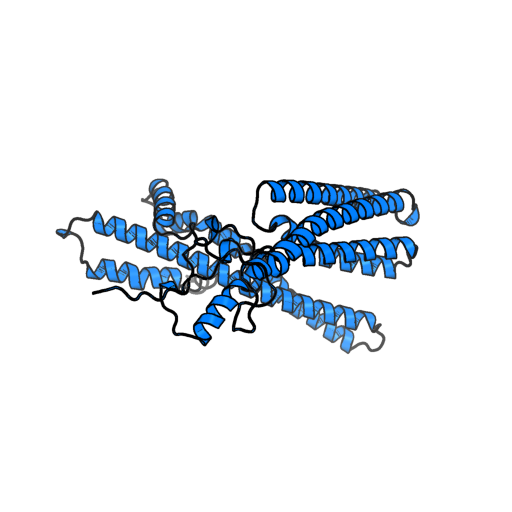 A 1 240 ? -1.547 -1.867 21.843 1.00 83.88 240 ALA A CA 1
ATOM 1900 C C . ALA A 1 240 ? -0.331 -1.997 20.891 1.00 83.88 240 ALA A C 1
ATOM 1902 O O . ALA A 1 240 ? -0.318 -1.375 19.827 1.00 83.88 240 ALA A O 1
ATOM 1903 N N . ARG A 1 241 ? 0.673 -2.838 21.200 1.00 83.00 241 ARG A N 1
ATOM 1904 C CA . ARG A 1 241 ? 1.944 -2.939 20.440 1.00 83.00 241 ARG A CA 1
ATOM 1905 C C . ARG A 1 241 ? 1.779 -3.159 18.932 1.00 83.00 241 ARG A C 1
ATOM 1907 O O . ARG A 1 241 ? 2.571 -2.661 18.137 1.00 83.00 241 ARG A O 1
ATOM 1914 N N . GLY A 1 242 ? 0.750 -3.908 18.532 1.00 82.62 242 GLY A N 1
ATOM 1915 C CA . GLY A 1 242 ? 0.463 -4.181 17.120 1.00 82.62 242 GLY A CA 1
ATOM 1916 C C . GLY A 1 242 ? 0.051 -2.914 16.370 1.00 82.62 242 GLY A C 1
ATOM 1917 O O . GLY A 1 242 ? 0.578 -2.631 15.303 1.00 82.62 242 GLY A O 1
ATOM 1918 N N . ALA A 1 243 ? -0.819 -2.100 16.966 1.00 82.94 243 ALA A N 1
ATOM 1919 C CA . ALA A 1 243 ? -1.228 -0.830 16.376 1.00 82.94 243 ALA A CA 1
ATOM 1920 C C . ALA A 1 243 ? -0.074 0.189 16.367 1.00 82.94 243 ALA A C 1
ATOM 1922 O O . ALA A 1 243 ? 0.099 0.920 15.393 1.00 82.94 243 ALA A O 1
ATOM 1923 N N . LEU A 1 244 ? 0.767 0.192 17.407 1.00 82.19 244 LEU A N 1
ATOM 1924 C CA . LEU A 1 244 ? 1.922 1.089 17.497 1.00 82.19 244 LEU A CA 1
ATOM 1925 C C . LEU A 1 244 ? 2.988 0.787 16.434 1.00 82.19 244 LEU A C 1
ATOM 1927 O O . LEU A 1 244 ? 3.453 1.697 15.752 1.00 82.19 244 LEU A O 1
ATOM 1931 N N . THR A 1 245 ? 3.346 -0.487 16.259 1.00 81.94 245 THR A N 1
ATOM 1932 C CA . THR A 1 245 ? 4.329 -0.908 15.243 1.00 81.94 245 THR A CA 1
ATOM 1933 C C . THR A 1 245 ? 3.853 -0.593 13.826 1.00 81.94 245 THR A C 1
ATOM 1935 O O . THR A 1 245 ? 4.627 -0.068 13.029 1.00 81.94 245 THR A O 1
ATOM 1938 N N . ILE A 1 246 ? 2.565 -0.804 13.536 1.00 83.19 246 ILE A N 1
ATOM 1939 C CA . ILE A 1 246 ? 1.964 -0.432 12.247 1.00 83.19 246 ILE A CA 1
ATOM 1940 C C . ILE A 1 246 ? 1.966 1.092 12.043 1.00 83.19 246 ILE A C 1
ATOM 1942 O O . ILE A 1 246 ? 2.184 1.549 10.927 1.00 83.19 246 ILE A O 1
ATOM 1946 N N . THR A 1 247 ? 1.775 1.890 13.098 1.00 84.56 247 THR A N 1
ATOM 1947 C CA . THR A 1 247 ? 1.785 3.367 13.015 1.00 84.56 247 THR A CA 1
ATOM 1948 C C . THR A 1 247 ? 3.191 3.936 12.791 1.00 84.56 247 THR A C 1
ATOM 1950 O O . THR A 1 247 ? 3.351 4.969 12.138 1.00 84.56 247 THR A O 1
ATOM 1953 N N . ALA A 1 248 ? 4.227 3.266 13.304 1.00 86.62 248 ALA A N 1
ATOM 1954 C CA . ALA A 1 248 ? 5.612 3.717 13.179 1.00 86.62 248 ALA A CA 1
ATOM 1955 C C . ALA A 1 248 ? 6.114 3.703 11.724 1.00 86.62 248 ALA A C 1
ATOM 1957 O O . ALA A 1 248 ? 6.828 4.618 11.314 1.00 86.62 248 ALA A O 1
ATOM 1958 N N . LEU A 1 249 ? 5.710 2.706 10.929 1.00 86.19 249 LEU A N 1
ATOM 1959 C CA . LEU A 1 249 ? 6.185 2.537 9.554 1.00 86.19 249 LEU A CA 1
ATOM 1960 C C . LEU A 1 249 ? 5.801 3.723 8.635 1.00 86.19 249 LEU A C 1
ATOM 1962 O O . LEU A 1 249 ? 6.712 4.346 8.086 1.00 86.19 249 LEU A O 1
ATOM 1966 N N . PRO A 1 250 ? 4.519 4.139 8.518 1.00 85.56 250 PRO A N 1
ATOM 1967 C CA . PRO A 1 250 ? 4.153 5.351 7.786 1.00 85.56 250 PRO A CA 1
ATOM 1968 C C . PRO A 1 250 ? 4.872 6.594 8.314 1.00 85.56 250 PRO A C 1
ATOM 1970 O O . PRO A 1 250 ? 5.282 7.455 7.542 1.00 85.56 250 PRO A O 1
ATOM 1973 N N . ARG A 1 251 ? 5.091 6.697 9.631 1.00 86.38 251 ARG A N 1
ATOM 1974 C CA . ARG A 1 251 ? 5.779 7.862 10.197 1.00 86.38 251 ARG A CA 1
ATOM 1975 C C . ARG A 1 251 ? 7.217 7.987 9.689 1.00 86.38 251 ARG A C 1
ATOM 1977 O O . ARG A 1 251 ? 7.634 9.095 9.362 1.00 86.38 251 ARG A O 1
ATOM 1984 N N . LEU A 1 252 ? 7.948 6.878 9.584 1.00 89.25 252 LEU A N 1
ATOM 1985 C CA . LEU A 1 252 ? 9.307 6.864 9.035 1.00 89.25 252 LEU A CA 1
ATOM 1986 C C . LEU A 1 252 ? 9.324 7.252 7.551 1.00 89.25 252 LEU A C 1
ATOM 1988 O O . LEU A 1 252 ? 10.113 8.109 7.154 1.00 89.25 252 LEU A O 1
ATOM 1992 N N . CYS A 1 253 ? 8.408 6.706 6.747 1.00 87.69 253 CYS A N 1
ATOM 1993 C CA . CYS A 1 253 ? 8.274 7.081 5.337 1.00 87.69 253 CYS A CA 1
ATOM 1994 C C . CYS A 1 253 ? 7.963 8.580 5.168 1.00 87.69 253 CYS A C 1
ATOM 1996 O O . CYS A 1 253 ? 8.554 9.246 4.321 1.00 87.69 253 CYS A O 1
ATOM 1998 N N . MET A 1 254 ? 7.094 9.141 6.018 1.00 88.94 254 MET A N 1
ATOM 1999 C CA . MET A 1 254 ? 6.731 10.562 5.993 1.00 88.94 254 MET A CA 1
ATOM 2000 C C . MET A 1 254 ? 7.942 11.460 6.261 1.00 88.94 254 MET A C 1
ATOM 2002 O O . MET A 1 254 ? 8.102 12.500 5.623 1.00 88.94 254 MET A O 1
ATOM 2006 N N . ILE A 1 255 ? 8.793 11.057 7.208 1.00 91.25 255 ILE A N 1
ATOM 2007 C CA . ILE A 1 255 ? 10.038 11.758 7.527 1.00 91.25 255 ILE A CA 1
ATOM 2008 C C . ILE A 1 255 ? 10.978 11.729 6.314 1.00 91.25 255 ILE A C 1
ATOM 2010 O O . ILE A 1 255 ? 11.500 12.775 5.937 1.00 91.25 255 ILE A O 1
ATOM 2014 N N . GLY A 1 256 ? 11.117 10.573 5.655 1.00 90.38 256 GLY A N 1
ATOM 2015 C CA . GLY A 1 256 ? 11.906 10.436 4.427 1.00 90.38 256 GLY A CA 1
ATOM 2016 C C . GLY A 1 256 ? 11.454 11.388 3.315 1.00 90.38 256 GLY A C 1
ATOM 2017 O O . GLY A 1 256 ? 12.264 12.152 2.794 1.00 90.38 256 GLY A O 1
ATOM 2018 N N . PHE A 1 257 ? 10.153 11.422 3.004 1.00 91.25 257 PHE A N 1
ATOM 2019 C CA . PHE A 1 257 ? 9.618 12.332 1.982 1.00 91.25 257 PHE A CA 1
ATOM 2020 C C . PHE A 1 257 ? 9.759 13.810 2.357 1.00 91.25 257 PHE A C 1
ATOM 2022 O O . PHE A 1 257 ? 10.027 14.636 1.488 1.00 91.25 257 PHE A O 1
ATOM 2029 N N . ARG A 1 258 ? 9.628 14.159 3.643 1.00 90.62 258 ARG A N 1
ATOM 2030 C CA . ARG A 1 258 ? 9.863 15.532 4.116 1.00 90.62 258 ARG A CA 1
ATOM 2031 C C . ARG A 1 258 ? 11.314 15.961 3.955 1.00 90.62 258 ARG A C 1
ATOM 2033 O O . ARG A 1 258 ? 11.551 17.078 3.516 1.00 90.62 258 ARG A O 1
ATOM 2040 N N . TYR A 1 259 ? 12.269 15.093 4.282 1.00 92.50 259 TYR A N 1
ATOM 2041 C CA . TYR A 1 259 ? 13.684 15.406 4.095 1.00 92.50 259 TYR A CA 1
ATOM 2042 C C . TYR A 1 259 ? 14.094 15.430 2.626 1.00 92.50 259 TYR A C 1
ATOM 2044 O O . TYR A 1 259 ? 14.985 16.194 2.280 1.00 92.50 259 TYR A O 1
ATOM 2052 N N . ALA A 1 260 ? 13.434 14.675 1.746 1.00 90.88 260 ALA A N 1
ATOM 2053 C CA . ALA A 1 260 ? 13.707 14.741 0.312 1.00 90.88 260 ALA A CA 1
ATOM 2054 C C . ALA A 1 260 ? 13.446 16.143 -0.279 1.00 90.88 260 ALA A C 1
ATOM 2056 O O . ALA A 1 260 ? 14.178 16.572 -1.164 1.00 90.88 260 ALA A O 1
ATOM 2057 N N . GLN A 1 261 ? 12.454 16.885 0.229 1.00 90.81 261 GLN A N 1
ATOM 2058 C CA . GLN A 1 261 ? 12.073 18.209 -0.290 1.00 90.81 261 GLN A CA 1
ATOM 2059 C C . GLN A 1 261 ? 13.216 19.244 -0.312 1.00 90.81 261 GLN A C 1
ATOM 2061 O O . GLN A 1 261 ? 13.455 19.802 -1.382 1.00 90.81 261 GLN A O 1
ATOM 2066 N N . PRO A 1 262 ? 13.949 19.517 0.789 1.00 93.75 262 PRO A N 1
ATOM 2067 C CA . PRO A 1 262 ? 15.065 20.462 0.759 1.00 93.75 262 PRO A CA 1
ATOM 2068 C C . PRO A 1 262 ? 16.209 20.013 -0.160 1.00 93.75 262 PRO A C 1
ATOM 2070 O O . PRO A 1 262 ? 16.807 20.858 -0.821 1.00 93.75 262 PRO A O 1
ATOM 2073 N N . PHE A 1 263 ? 16.489 18.708 -0.274 1.00 92.06 263 PHE A N 1
ATOM 2074 C CA . PHE A 1 263 ? 17.502 18.212 -1.217 1.00 92.06 263 PHE A CA 1
ATOM 2075 C C . PHE A 1 263 ? 17.091 18.444 -2.674 1.00 92.06 263 PHE A C 1
ATOM 2077 O O . PHE A 1 263 ? 17.905 18.893 -3.480 1.00 92.06 263 PHE A O 1
ATOM 2084 N N . LEU A 1 264 ? 15.824 18.179 -3.008 1.00 92.25 264 LEU A N 1
ATOM 2085 C CA . LEU A 1 264 ? 15.284 18.456 -4.340 1.00 92.25 264 LEU A CA 1
ATOM 2086 C C . LEU A 1 264 ? 15.292 19.957 -4.637 1.00 92.25 264 LEU A C 1
ATOM 2088 O O . LEU A 1 264 ? 15.668 20.359 -5.736 1.00 92.25 264 LEU A O 1
ATOM 2092 N N . LEU A 1 265 ? 14.947 20.791 -3.653 1.00 93.31 265 LEU A N 1
ATOM 2093 C CA . LEU A 1 265 ? 14.984 22.244 -3.797 1.00 93.31 265 LEU A CA 1
ATOM 2094 C C . LEU A 1 265 ? 16.408 22.746 -4.062 1.00 93.31 265 LEU A C 1
ATOM 2096 O O . LEU A 1 265 ? 16.602 23.495 -5.012 1.00 93.31 265 LEU A O 1
ATOM 2100 N N . SER A 1 266 ? 17.403 22.279 -3.299 1.00 92.94 266 SER A N 1
ATOM 2101 C CA . SER A 1 266 ? 18.815 22.629 -3.521 1.00 92.94 266 SER A CA 1
ATOM 2102 C C . SER A 1 266 ? 19.265 22.286 -4.942 1.00 92.94 266 SER A C 1
ATOM 2104 O O . SER A 1 266 ? 19.815 23.135 -5.636 1.00 92.94 266 SER A O 1
ATOM 2106 N N . ARG A 1 267 ? 18.948 21.074 -5.420 1.00 91.44 267 ARG A N 1
ATOM 2107 C CA . ARG A 1 267 ? 19.259 20.658 -6.798 1.00 91.44 267 ARG A CA 1
ATOM 2108 C C . ARG A 1 267 ? 18.522 21.472 -7.857 1.00 91.44 267 ARG A C 1
ATOM 2110 O O . ARG A 1 267 ? 19.042 21.650 -8.950 1.00 91.44 267 ARG A O 1
ATOM 2117 N N . THR A 1 268 ? 17.326 21.965 -7.546 1.00 92.50 268 THR A N 1
ATOM 2118 C CA . THR A 1 268 ? 16.554 22.820 -8.463 1.00 92.50 268 THR A CA 1
ATOM 2119 C C . THR A 1 268 ? 17.172 24.195 -8.585 1.00 92.50 268 THR A C 1
ATOM 2121 O O . THR A 1 268 ? 17.250 24.724 -9.684 1.00 92.50 268 THR A O 1
ATOM 2124 N N . VAL A 1 269 ? 17.632 24.760 -7.468 1.00 92.56 269 VAL A N 1
ATOM 2125 C CA . VAL A 1 269 ? 18.339 26.043 -7.464 1.00 92.56 269 VAL A CA 1
ATOM 2126 C C . VAL A 1 269 ? 19.655 25.927 -8.234 1.00 92.56 269 VAL A C 1
ATOM 2128 O O . VAL A 1 269 ? 19.954 26.794 -9.045 1.00 92.56 269 VAL A O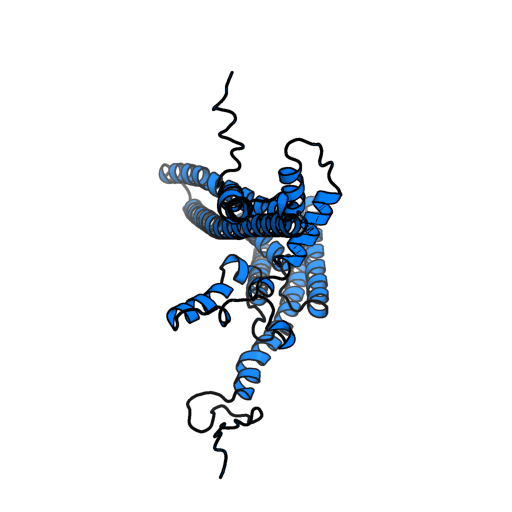 1
ATOM 2131 N N . GLU A 1 270 ? 20.409 24.839 -8.046 1.00 90.81 270 GLU A N 1
ATOM 2132 C CA . GLU A 1 270 ? 21.619 24.558 -8.835 1.00 90.81 270 GLU A CA 1
ATOM 2133 C C . GLU A 1 270 ? 21.318 24.440 -10.337 1.00 90.81 270 GLU A C 1
ATOM 2135 O O . GLU A 1 270 ? 21.993 25.083 -11.133 1.00 90.81 270 GLU A O 1
ATOM 2140 N N . PHE A 1 271 ? 20.281 23.685 -10.720 1.00 88.94 271 PHE A N 1
ATOM 2141 C CA . PHE A 1 271 ? 19.844 23.559 -12.117 1.00 88.94 271 PHE A CA 1
ATOM 2142 C C . PHE A 1 271 ? 19.387 24.900 -12.712 1.00 88.94 271 PHE A C 1
ATOM 2144 O O . PHE A 1 271 ? 19.659 25.187 -13.868 1.00 88.94 271 PHE A O 1
ATOM 2151 N N . ALA A 1 272 ? 18.712 25.745 -11.929 1.00 89.00 272 ALA A N 1
ATOM 2152 C CA . ALA A 1 272 ? 18.238 27.049 -12.392 1.00 89.00 272 ALA A CA 1
ATOM 2153 C C . ALA A 1 272 ? 19.368 28.074 -12.596 1.00 89.00 272 ALA A C 1
ATOM 2155 O O . ALA A 1 272 ? 19.206 29.005 -13.381 1.00 89.00 272 ALA A O 1
ATOM 2156 N N . ASN A 1 273 ? 20.489 27.921 -11.886 1.00 91.00 273 ASN A N 1
ATOM 2157 C CA . ASN A 1 273 ? 21.642 28.817 -11.995 1.00 91.00 273 ASN A CA 1
ATOM 2158 C C . ASN A 1 273 ? 22.574 28.470 -13.168 1.00 91.00 273 ASN A C 1
ATOM 2160 O O . ASN A 1 273 ? 23.420 29.289 -13.521 1.00 91.00 273 ASN A O 1
ATOM 2164 N N . ASP A 1 274 ? 22.442 27.282 -13.758 1.00 89.00 274 ASP A N 1
ATOM 2165 C CA . ASP A 1 274 ? 23.338 26.764 -14.791 1.00 89.00 274 ASP A CA 1
ATOM 2166 C C . ASP A 1 274 ? 22.565 26.494 -16.091 1.00 89.00 274 ASP A C 1
ATOM 2168 O O . ASP A 1 274 ? 21.818 25.521 -16.211 1.00 89.00 274 ASP A O 1
ATOM 2172 N N . LEU A 1 275 ? 22.728 27.390 -17.069 1.00 81.31 275 LEU A N 1
ATOM 2173 C CA . LEU A 1 275 ? 21.997 27.360 -18.342 1.00 81.31 275 LEU A CA 1
ATOM 2174 C C . LEU A 1 275 ? 22.502 26.278 -19.312 1.00 81.31 275 LEU A C 1
ATOM 2176 O O . LEU A 1 275 ? 21.820 25.995 -20.296 1.00 81.31 275 LEU A O 1
ATOM 2180 N N . ASP A 1 276 ? 23.654 25.659 -19.035 1.00 82.25 276 ASP A N 1
ATOM 2181 C CA . ASP A 1 276 ? 24.267 24.649 -19.906 1.00 82.25 276 ASP A CA 1
ATOM 2182 C C . ASP A 1 276 ? 23.778 23.218 -19.600 1.00 82.25 276 ASP A C 1
ATOM 2184 O O . ASP A 1 276 ? 24.161 22.251 -20.269 1.00 82.25 276 ASP A O 1
ATOM 2188 N N . GLN A 1 277 ? 22.915 23.043 -18.593 1.00 81.06 277 GLN A N 1
ATOM 2189 C CA . GLN A 1 277 ? 22.419 21.725 -18.202 1.00 81.06 277 GLN A CA 1
ATOM 2190 C C . GLN A 1 277 ? 21.349 21.186 -19.155 1.00 81.06 277 GLN A C 1
ATOM 2192 O O . GLN A 1 277 ? 20.432 21.878 -19.593 1.00 81.06 277 GLN A O 1
ATOM 2197 N N . ALA A 1 278 ? 21.427 19.883 -19.433 1.00 82.88 278 ALA A N 1
ATOM 2198 C CA . ALA A 1 278 ? 20.470 19.209 -20.301 1.00 82.88 278 ALA A CA 1
ATOM 2199 C C . ALA A 1 278 ? 19.041 19.244 -19.722 1.00 82.88 278 ALA A C 1
ATOM 2201 O O . ALA A 1 278 ? 18.815 18.867 -18.569 1.00 82.88 278 ALA A O 1
ATOM 2202 N N . GLU A 1 279 ? 18.056 19.562 -20.568 1.00 82.62 279 GLU A N 1
ATOM 2203 C CA . GLU A 1 279 ? 16.622 19.638 -20.222 1.00 82.62 279 GLU A CA 1
ATOM 2204 C C . GLU A 1 279 ? 16.087 18.353 -19.549 1.00 82.62 279 GLU A C 1
ATOM 2206 O O . GLU A 1 279 ? 15.204 18.379 -18.689 1.00 82.62 279 GLU A O 1
ATOM 2211 N N . ASN A 1 280 ? 16.696 17.207 -19.866 1.00 82.06 280 ASN A N 1
ATOM 2212 C CA . ASN A 1 280 ? 16.407 15.897 -19.274 1.00 82.06 280 ASN A CA 1
ATOM 2213 C C . ASN A 1 280 ? 16.561 15.841 -17.740 1.00 82.06 280 ASN A C 1
ATOM 2215 O O . ASN A 1 280 ? 15.981 14.958 -17.092 1.00 82.06 280 ASN A O 1
ATOM 2219 N N . ILE A 1 281 ? 17.375 16.725 -17.158 1.00 84.19 281 ILE A N 1
ATOM 2220 C CA . ILE A 1 281 ? 17.556 16.840 -15.706 1.00 84.19 281 ILE A CA 1
ATOM 2221 C C . ILE A 1 281 ? 16.342 17.544 -15.091 1.00 84.19 281 ILE A C 1
ATOM 2223 O O . ILE A 1 281 ? 15.803 17.047 -14.099 1.00 84.19 281 ILE A O 1
ATOM 2227 N N . GLY A 1 282 ? 15.850 18.610 -15.729 1.00 85.31 282 GLY A N 1
ATOM 2228 C CA . GLY A 1 282 ? 14.658 19.349 -15.306 1.00 85.31 282 GLY A CA 1
ATOM 2229 C C . GLY A 1 282 ? 13.419 18.456 -15.224 1.00 85.31 282 GLY A C 1
ATOM 2230 O O . GLY A 1 282 ? 12.798 18.358 -14.166 1.00 85.31 282 GLY A O 1
ATOM 2231 N N . TRP A 1 283 ? 13.127 17.692 -16.282 1.00 86.38 283 TRP A N 1
ATOM 2232 C CA . TRP A 1 283 ? 12.011 16.732 -16.284 1.00 86.38 283 TRP A CA 1
ATOM 2233 C C . TRP A 1 283 ? 12.140 15.656 -15.194 1.00 86.38 283 TRP A C 1
ATOM 2235 O O . TRP A 1 283 ? 11.152 15.268 -14.564 1.00 86.38 283 TRP A O 1
ATOM 2245 N N . GLY A 1 284 ? 13.368 15.195 -14.925 1.00 86.25 284 GLY A N 1
ATOM 2246 C CA . GLY A 1 284 ? 13.644 14.262 -13.831 1.00 86.25 284 GLY A CA 1
ATOM 2247 C C . GLY A 1 284 ? 13.354 14.863 -12.455 1.00 86.25 284 GLY A C 1
ATOM 2248 O O . GLY A 1 284 ? 12.803 14.186 -11.586 1.00 86.25 284 GLY A O 1
ATOM 2249 N N . LEU A 1 285 ? 13.680 16.141 -12.272 1.00 88.31 285 LEU A N 1
ATOM 2250 C CA . LEU A 1 285 ? 13.469 16.869 -11.029 1.00 88.31 28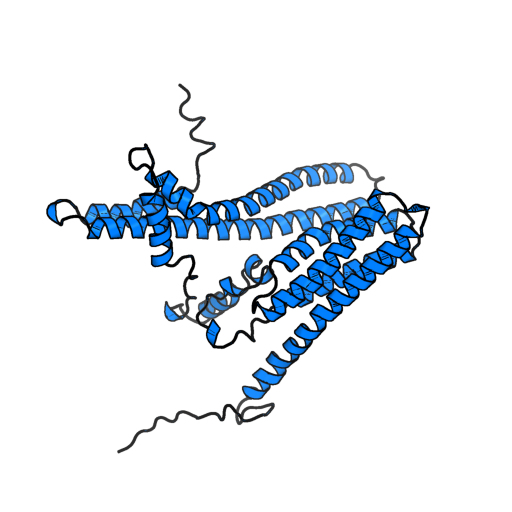5 LEU A CA 1
ATOM 2251 C C . LEU A 1 285 ? 11.984 17.152 -10.777 1.00 88.31 285 LEU A C 1
ATOM 2253 O O . LEU A 1 285 ? 11.500 16.917 -9.670 1.00 88.31 285 LEU A O 1
ATOM 2257 N N . THR A 1 286 ? 11.233 17.533 -11.814 1.00 89.81 286 THR A N 1
ATOM 2258 C CA . THR A 1 286 ? 9.767 17.656 -11.758 1.00 89.81 286 THR A CA 1
ATOM 2259 C C . THR A 1 286 ? 9.113 16.336 -11.350 1.00 89.81 286 THR A C 1
ATOM 2261 O O . THR A 1 286 ? 8.273 16.314 -10.447 1.00 89.81 286 THR A O 1
ATOM 2264 N N . GLY A 1 287 ? 9.533 15.218 -11.953 1.00 88.31 287 GLY A N 1
ATOM 2265 C CA . GLY A 1 287 ? 9.052 13.886 -11.579 1.00 88.31 287 GLY A CA 1
ATOM 2266 C C . GLY A 1 287 ? 9.366 13.528 -10.122 1.00 88.31 287 GLY A C 1
ATOM 2267 O O . GLY A 1 287 ? 8.503 13.010 -9.412 1.00 88.31 287 GLY A O 1
ATOM 2268 N N . ALA A 1 288 ? 10.570 13.860 -9.646 1.00 88.88 288 ALA A N 1
ATOM 2269 C CA . ALA A 1 288 ? 10.974 13.629 -8.262 1.00 88.88 288 ALA A CA 1
ATOM 2270 C C . ALA A 1 288 ? 10.139 14.446 -7.258 1.00 88.88 288 ALA A C 1
ATOM 2272 O O . ALA A 1 288 ? 9.731 13.901 -6.231 1.00 88.88 288 ALA A O 1
ATOM 2273 N N . PHE A 1 289 ? 9.815 15.709 -7.562 1.00 91.62 289 PHE A N 1
ATOM 2274 C CA . PHE A 1 289 ? 8.881 16.500 -6.751 1.00 91.62 289 PHE A CA 1
ATOM 2275 C C . PHE A 1 289 ? 7.477 15.905 -6.737 1.00 91.62 289 PHE A C 1
ATOM 2277 O O . PHE A 1 289 ? 6.885 15.774 -5.665 1.00 91.62 289 PHE A O 1
ATOM 2284 N N . GLY A 1 290 ? 6.958 15.512 -7.904 1.00 91.38 290 GLY A N 1
ATOM 2285 C CA . GLY A 1 290 ? 5.654 14.861 -8.011 1.00 91.38 290 GLY A CA 1
ATOM 2286 C C . GLY A 1 290 ? 5.575 13.613 -7.131 1.00 91.38 290 GLY A C 1
ATOM 2287 O O . GLY A 1 290 ? 4.650 13.473 -6.330 1.00 91.38 290 GLY A O 1
ATOM 2288 N N . LEU A 1 291 ? 6.594 12.751 -7.199 1.00 89.25 291 LEU A N 1
ATOM 2289 C CA . LEU A 1 291 ? 6.691 11.552 -6.368 1.00 89.25 291 LEU A CA 1
ATOM 2290 C C . LEU A 1 291 ? 6.810 11.885 -4.874 1.00 89.25 291 LEU A C 1
ATOM 2292 O O . LEU A 1 291 ? 6.146 11.250 -4.055 1.00 89.25 291 LEU A O 1
ATOM 2296 N N . ALA A 1 292 ? 7.624 12.878 -4.505 1.00 91.19 292 ALA A N 1
ATOM 2297 C CA . ALA A 1 292 ? 7.813 13.272 -3.112 1.00 91.19 292 ALA A CA 1
ATOM 2298 C C . ALA A 1 292 ? 6.524 13.826 -2.485 1.00 91.19 292 ALA A C 1
ATOM 2300 O O . ALA A 1 292 ? 6.183 13.458 -1.359 1.00 91.19 292 ALA A O 1
ATOM 2301 N N . PHE A 1 293 ? 5.777 14.670 -3.204 1.00 91.56 293 PHE A N 1
ATOM 2302 C CA . PHE A 1 293 ? 4.504 15.207 -2.719 1.00 91.56 293 PHE A CA 1
ATOM 2303 C C . PHE A 1 293 ? 3.395 14.155 -2.692 1.00 91.56 293 PHE A C 1
ATOM 2305 O O . PHE A 1 293 ? 2.671 14.075 -1.698 1.00 91.56 293 PHE A O 1
ATOM 2312 N N . LEU A 1 294 ? 3.285 13.315 -3.726 1.00 89.31 294 LEU A N 1
ATOM 2313 C CA . LEU A 1 294 ? 2.311 12.223 -3.756 1.00 89.31 294 LEU A CA 1
ATOM 2314 C C . LEU A 1 294 ? 2.575 11.221 -2.623 1.00 89.31 294 LEU A C 1
ATOM 2316 O O . LEU A 1 294 ? 1.664 10.868 -1.872 1.00 89.31 294 LEU A O 1
ATOM 2320 N N . GLY A 1 295 ? 3.837 10.815 -2.450 1.00 87.56 295 GLY A N 1
ATOM 2321 C CA . GLY A 1 295 ? 4.268 9.936 -1.367 1.00 87.56 295 GLY A CA 1
ATOM 2322 C C . GLY A 1 295 ? 3.995 10.541 0.008 1.00 87.56 295 GLY A C 1
ATOM 2323 O O . GLY A 1 295 ? 3.485 9.851 0.896 1.00 87.56 295 GLY A O 1
ATOM 2324 N N . LEU A 1 296 ? 4.248 11.844 0.178 1.00 90.25 296 LEU A N 1
ATOM 2325 C CA . LEU A 1 296 ? 3.921 12.560 1.408 1.00 90.25 296 LEU A CA 1
ATOM 2326 C C . LEU A 1 296 ? 2.413 12.556 1.685 1.00 90.25 296 LEU A C 1
ATOM 2328 O O . LEU A 1 296 ? 2.023 12.268 2.812 1.00 90.25 296 LEU A O 1
ATOM 2332 N N . ALA A 1 297 ? 1.570 12.832 0.687 1.00 90.00 297 ALA A N 1
ATOM 2333 C CA . ALA A 1 297 ? 0.117 12.866 0.846 1.00 90.00 297 ALA A CA 1
ATOM 2334 C C . ALA A 1 297 ? -0.449 11.503 1.283 1.00 90.00 297 ALA A C 1
ATOM 2336 O O . ALA A 1 297 ? -1.153 11.423 2.294 1.00 90.00 297 ALA A O 1
ATOM 2337 N N . VAL A 1 298 ? -0.076 10.425 0.582 1.00 87.50 298 VAL A N 1
ATOM 2338 C CA . VAL A 1 298 ? -0.516 9.053 0.893 1.00 87.50 298 VAL A CA 1
ATOM 2339 C C . VAL A 1 298 ? -0.047 8.634 2.284 1.00 87.50 298 VAL A C 1
ATOM 2341 O O . VAL A 1 298 ? -0.828 8.141 3.101 1.00 87.50 298 VAL A O 1
ATOM 2344 N N . THR A 1 299 ? 1.228 8.871 2.589 1.00 88.25 299 THR A N 1
ATOM 2345 C CA . THR A 1 299 ? 1.810 8.469 3.871 1.00 88.25 299 THR A CA 1
ATOM 2346 C C . THR A 1 299 ? 1.230 9.271 5.036 1.00 88.25 299 THR A C 1
ATOM 2348 O O . THR A 1 299 ? 1.023 8.727 6.120 1.00 88.25 299 THR A O 1
ATOM 2351 N N . ASN A 1 300 ? 0.927 10.553 4.823 1.00 89.38 300 ASN A N 1
ATOM 2352 C CA . ASN A 1 300 ? 0.296 11.406 5.823 1.00 89.38 300 ASN A CA 1
ATOM 2353 C C . ASN A 1 300 ? -1.121 10.916 6.162 1.00 89.38 300 ASN A C 1
ATOM 2355 O O . ASN A 1 300 ? -1.444 10.766 7.340 1.00 89.38 300 ASN A O 1
ATOM 2359 N N . GLY A 1 301 ? -1.935 10.589 5.151 1.00 86.88 301 GLY A N 1
ATOM 2360 C CA . GLY A 1 301 ? -3.260 9.991 5.355 1.00 86.88 301 GLY A CA 1
ATOM 2361 C C . GLY A 1 301 ? -3.188 8.660 6.109 1.00 86.88 301 GLY A C 1
ATOM 2362 O O . GLY A 1 301 ? -3.886 8.468 7.107 1.00 86.88 301 GLY A O 1
ATOM 2363 N N . ALA A 1 302 ? -2.272 7.776 5.702 1.00 86.88 302 ALA A N 1
ATOM 2364 C CA . ALA A 1 302 ? -2.040 6.503 6.380 1.00 86.88 302 ALA A CA 1
ATOM 2365 C C . ALA A 1 302 ? -1.597 6.689 7.842 1.00 86.88 302 ALA A C 1
ATOM 2367 O O . ALA A 1 302 ? -2.110 6.007 8.728 1.00 86.88 302 ALA A O 1
ATOM 2368 N N . TYR A 1 303 ? -0.683 7.627 8.115 1.00 88.50 303 TYR A N 1
ATOM 2369 C CA . TYR A 1 303 ? -0.222 7.928 9.470 1.00 88.50 303 TYR A CA 1
ATOM 2370 C C . TYR A 1 303 ? -1.373 8.378 10.369 1.00 88.50 303 TYR A C 1
ATOM 2372 O O . TYR A 1 303 ? -1.551 7.808 11.444 1.00 88.50 303 TYR A O 1
ATOM 2380 N N . TYR A 1 304 ? -2.167 9.361 9.933 1.00 87.12 304 TYR A N 1
ATOM 2381 C CA . TYR A 1 304 ? -3.287 9.848 10.735 1.00 87.12 304 TYR A CA 1
ATOM 2382 C C . TYR A 1 304 ? -4.303 8.743 11.002 1.00 87.12 304 TYR A C 1
ATOM 2384 O O . TYR A 1 304 ? -4.702 8.556 12.148 1.00 87.12 304 TYR A O 1
ATOM 2392 N N . HIS A 1 305 ? -4.661 7.956 9.988 1.00 87.06 305 HIS A N 1
ATOM 2393 C CA . HIS A 1 305 ? -5.602 6.851 10.157 1.00 87.06 305 HIS A CA 1
ATOM 2394 C C . HIS A 1 305 ? -5.121 5.806 11.167 1.00 87.06 305 HIS A C 1
ATOM 2396 O O . HIS A 1 305 ? -5.859 5.444 12.085 1.00 87.06 305 HIS A O 1
ATOM 2402 N N . MET A 1 306 ? -3.863 5.365 11.069 1.00 85.75 306 MET A N 1
ATOM 2403 C CA . MET A 1 306 ? -3.309 4.398 12.027 1.00 85.75 306 MET A CA 1
ATOM 2404 C C . MET A 1 306 ? -3.156 4.997 13.428 1.00 85.75 306 MET A C 1
ATOM 2406 O O . MET A 1 306 ? -3.456 4.322 14.412 1.00 85.75 306 MET A O 1
ATOM 2410 N N . ALA A 1 307 ? -2.769 6.271 13.530 1.00 86.25 307 ALA A N 1
ATOM 2411 C CA . ALA A 1 307 ? -2.664 6.971 14.804 1.00 86.25 307 ALA A CA 1
ATOM 2412 C C . ALA A 1 307 ? -4.029 7.101 15.497 1.00 86.25 307 ALA A C 1
ATOM 2414 O O . ALA A 1 307 ? -4.132 6.836 16.694 1.00 86.25 307 ALA A O 1
ATOM 2415 N N . TYR A 1 308 ? -5.091 7.438 14.757 1.00 87.06 308 TYR A N 1
ATOM 2416 C CA . TYR A 1 308 ? -6.449 7.476 15.303 1.00 87.06 308 TYR A CA 1
ATOM 2417 C C . TYR A 1 308 ? -6.928 6.088 15.731 1.00 87.06 308 TYR A C 1
ATOM 2419 O O . TYR A 1 308 ? -7.475 5.958 16.823 1.00 87.06 308 TYR A O 1
ATOM 2427 N N . ARG A 1 309 ? -6.655 5.035 14.948 1.00 86.00 309 ARG A N 1
ATOM 2428 C CA . ARG A 1 309 ? -6.968 3.650 15.348 1.00 86.00 309 ARG A CA 1
ATOM 2429 C C . ARG A 1 309 ? -6.238 3.239 16.623 1.00 86.00 309 ARG A C 1
ATOM 2431 O O . ARG A 1 309 ? -6.866 2.701 17.530 1.00 86.00 309 ARG A O 1
ATOM 2438 N N . PHE A 1 310 ? -4.936 3.515 16.721 1.00 86.94 310 PHE A N 1
ATOM 2439 C CA . PHE A 1 310 ? -4.163 3.291 17.945 1.00 86.94 310 PHE A CA 1
ATOM 2440 C C . PHE A 1 310 ? -4.818 3.994 19.136 1.00 86.94 310 PHE A C 1
ATOM 2442 O O . PHE A 1 310 ? -5.006 3.386 20.190 1.00 86.94 310 PHE A O 1
ATOM 2449 N N . ASN A 1 311 ? -5.233 5.243 18.940 1.00 86.38 311 ASN A N 1
ATOM 2450 C CA . ASN A 1 311 ? -5.845 6.030 19.990 1.00 86.38 311 ASN A CA 1
ATOM 2451 C C . ASN A 1 311 ? -7.181 5.449 20.472 1.00 86.38 311 ASN A C 1
ATOM 2453 O O . ASN A 1 311 ? -7.422 5.317 21.671 1.00 86.38 311 ASN A O 1
ATOM 2457 N N . THR A 1 312 ? -8.027 5.035 19.529 1.00 87.88 312 THR A N 1
ATOM 2458 C CA . THR A 1 312 ? -9.309 4.380 19.809 1.00 87.88 312 THR A CA 1
ATOM 2459 C C . THR A 1 312 ? -9.116 3.051 20.538 1.00 87.88 312 THR A C 1
ATOM 2461 O O . THR A 1 312 ? -9.832 2.777 21.495 1.00 87.88 312 THR A O 1
ATOM 2464 N N . ILE A 1 313 ? -8.115 2.252 20.152 1.00 88.12 313 ILE A N 1
ATOM 2465 C CA . ILE A 1 313 ? -7.771 0.981 20.812 1.00 88.12 313 ILE A CA 1
ATOM 2466 C C . ILE A 1 313 ? -7.350 1.215 22.266 1.00 88.12 313 ILE A C 1
ATOM 2468 O O . ILE A 1 313 ? -7.825 0.517 23.163 1.00 88.12 313 ILE A O 1
ATOM 2472 N N . VAL A 1 314 ? -6.479 2.200 22.512 1.00 86.94 314 VAL A N 1
ATOM 2473 C CA . VAL A 1 314 ? -6.041 2.563 23.868 1.00 86.94 314 VAL A CA 1
ATOM 2474 C C . VAL A 1 314 ? -7.228 3.048 24.698 1.00 86.94 314 VAL A C 1
ATOM 2476 O O . VAL A 1 314 ? -7.423 2.564 25.813 1.00 86.94 314 VAL A O 1
ATOM 2479 N N . ARG A 1 315 ? -8.062 3.937 24.140 1.00 86.12 315 ARG A N 1
ATOM 2480 C CA . ARG A 1 315 ? -9.271 4.441 24.804 1.00 86.12 315 ARG A CA 1
ATOM 2481 C C . ARG A 1 315 ? -10.227 3.311 25.176 1.00 86.12 315 ARG A C 1
ATOM 2483 O O . ARG A 1 315 ? -10.626 3.221 26.330 1.00 86.12 315 ARG A O 1
ATOM 2490 N N . GLY A 1 316 ? -10.571 2.455 24.213 1.00 88.56 316 GLY A N 1
ATOM 2491 C CA . GLY A 1 316 ? -11.484 1.332 24.419 1.00 88.56 316 GLY A CA 1
ATOM 2492 C C . GLY A 1 316 ? -10.959 0.361 25.473 1.00 88.56 316 GLY A C 1
ATOM 2493 O O . GLY A 1 316 ? -11.690 -0.004 26.384 1.00 88.56 316 GLY A O 1
ATOM 2494 N N . SER A 1 317 ? -9.663 0.037 25.424 1.00 88.00 317 SER A N 1
ATOM 2495 C CA . SER A 1 317 ? -9.023 -0.845 26.409 1.00 88.00 317 SER A CA 1
ATOM 2496 C C . SER A 1 317 ? -9.083 -0.273 27.830 1.00 88.00 317 SER A C 1
ATOM 2498 O O . SER A 1 317 ? -9.448 -0.984 28.763 1.00 88.00 317 SER A O 1
ATOM 2500 N N . LEU A 1 318 ? -8.747 1.012 28.003 1.00 85.62 318 LEU A N 1
ATOM 2501 C CA . LEU A 1 318 ? -8.757 1.669 29.312 1.00 85.62 318 LEU A CA 1
ATOM 2502 C C . LEU A 1 318 ? -10.174 1.797 29.875 1.00 85.62 318 LEU A C 1
ATOM 2504 O O . LEU A 1 318 ? -10.395 1.419 31.021 1.00 85.62 318 LEU A O 1
ATOM 2508 N N . VAL A 1 319 ? -11.138 2.265 29.074 1.00 86.44 319 VAL A N 1
ATOM 2509 C CA . VAL A 1 319 ? -12.537 2.394 29.515 1.00 86.44 319 VAL A CA 1
ATOM 2510 C C . VAL A 1 319 ? -13.103 1.034 29.919 1.00 86.44 319 VAL A C 1
ATOM 2512 O O . VAL A 1 319 ? -13.699 0.929 30.986 1.00 86.44 319 VAL A O 1
ATOM 2515 N N . SER A 1 320 ? -12.869 -0.023 29.133 1.00 87.25 320 SER A N 1
ATOM 2516 C CA . SER A 1 320 ? -13.340 -1.370 29.476 1.00 87.25 320 SER A CA 1
ATOM 2517 C C . SER A 1 320 ? -12.704 -1.918 30.759 1.00 87.25 320 SER A C 1
ATOM 2519 O O . SER A 1 320 ? -13.397 -2.546 31.558 1.00 87.25 320 SER A O 1
ATOM 2521 N N . LEU A 1 321 ? -11.410 -1.665 30.995 1.00 84.75 321 LEU A N 1
ATOM 2522 C CA . LEU A 1 321 ? -10.743 -2.065 32.239 1.00 84.75 321 LEU A CA 1
ATOM 2523 C C . LEU A 1 321 ? -11.271 -1.296 33.456 1.00 84.75 321 LEU A C 1
ATOM 2525 O O . LEU A 1 321 ? -11.540 -1.915 34.485 1.00 84.75 321 LEU A O 1
ATOM 2529 N N . ILE A 1 322 ? -11.432 0.028 33.345 1.00 84.00 322 ILE A N 1
ATOM 2530 C CA . ILE A 1 322 ? -11.976 0.857 34.430 1.00 84.00 322 ILE A CA 1
ATOM 2531 C C . ILE A 1 322 ? -13.406 0.411 34.731 1.00 84.00 322 ILE A C 1
ATOM 2533 O O . ILE A 1 322 ? -13.729 0.195 35.889 1.00 84.00 322 ILE A O 1
ATOM 2537 N N . TYR A 1 323 ? -14.234 0.192 33.707 1.00 84.50 323 TYR A N 1
ATOM 2538 C CA . TYR A 1 323 ? -15.623 -0.228 33.881 1.00 84.50 323 TYR A CA 1
ATOM 2539 C C . TYR A 1 323 ? -15.734 -1.584 34.582 1.00 84.50 323 TYR A C 1
ATOM 2541 O O . TYR A 1 323 ? -16.442 -1.699 35.578 1.00 84.50 323 TYR A O 1
ATOM 2549 N N . SER A 1 324 ? -14.972 -2.587 34.131 1.00 85.06 324 SER A N 1
ATOM 2550 C CA . SER A 1 324 ? -14.902 -3.889 34.808 1.00 85.06 324 SER A CA 1
ATOM 2551 C C . SER A 1 324 ? -14.474 -3.730 36.266 1.00 85.06 324 SER A C 1
ATOM 2553 O O . SER A 1 324 ? -15.062 -4.347 37.146 1.00 85.06 324 SER A O 1
ATOM 2555 N N . LYS A 1 325 ? -13.491 -2.864 36.543 1.00 82.19 325 LYS A N 1
ATOM 2556 C CA . LYS A 1 325 ? -13.030 -2.645 37.912 1.00 82.19 325 LYS A CA 1
ATOM 2557 C C . LYS A 1 325 ? -14.055 -1.904 38.772 1.00 82.19 325 LYS A C 1
ATOM 2559 O O . LYS A 1 325 ? -14.163 -2.207 39.952 1.00 82.19 325 LYS A O 1
ATOM 2564 N N . THR A 1 326 ? -14.794 -0.963 38.194 1.00 81.94 326 THR A N 1
ATOM 2565 C CA . THR A 1 326 ? -15.889 -0.235 38.841 1.00 81.94 326 THR A CA 1
ATOM 2566 C C . THR A 1 326 ? -17.021 -1.176 39.248 1.00 81.94 326 THR A C 1
ATOM 2568 O O . THR A 1 326 ? -17.502 -1.061 40.367 1.00 81.94 326 THR A O 1
ATOM 2571 N N . VAL A 1 327 ? -17.395 -2.132 38.390 1.00 82.81 327 VAL A N 1
ATOM 2572 C CA . VAL A 1 327 ? -18.434 -3.134 38.697 1.00 82.81 327 VAL A CA 1
ATOM 2573 C C . VAL A 1 327 ? -17.992 -4.112 39.797 1.00 82.81 327 VAL A C 1
ATOM 2575 O O . VAL A 1 327 ? -18.819 -4.545 40.592 1.00 82.81 327 VAL A O 1
ATOM 2578 N N . ASP A 1 328 ? -16.694 -4.420 39.887 1.00 80.75 328 ASP A N 1
ATOM 2579 C CA . ASP A 1 328 ? -16.139 -5.311 40.920 1.00 80.75 328 ASP A CA 1
ATOM 2580 C C . ASP A 1 328 ? -15.948 -4.635 42.296 1.00 80.75 328 ASP A C 1
ATOM 2582 O O . ASP A 1 328 ? -15.689 -5.313 43.293 1.00 80.75 328 ASP A O 1
ATOM 2586 N N . LEU A 1 329 ? -15.992 -3.301 42.373 1.00 77.56 329 LEU A N 1
ATOM 2587 C CA . LEU A 1 329 ? -15.795 -2.560 43.621 1.00 77.56 329 LEU A CA 1
ATOM 2588 C C . LEU A 1 329 ? -17.109 -2.470 44.410 1.00 77.56 329 LEU A C 1
ATOM 2590 O O . LEU A 1 329 ? -18.168 -2.177 43.864 1.00 77.56 329 LEU A O 1
ATOM 2594 N N . SER A 1 330 ? -17.043 -2.683 45.726 1.00 62.25 330 SER A N 1
ATOM 2595 C CA . SER A 1 330 ? -18.202 -2.525 46.610 1.00 62.25 330 SER A CA 1
ATOM 2596 C C . SER A 1 330 ? -18.693 -1.073 46.628 1.00 62.25 330 SER A C 1
ATOM 2598 O O . SER A 1 330 ? -17.877 -0.158 46.740 1.00 62.25 330 SER A O 1
ATOM 2600 N N . ILE A 1 331 ? -20.016 -0.877 46.621 1.00 62.75 331 ILE A N 1
ATOM 2601 C CA . ILE A 1 331 ? -20.725 0.424 46.580 1.00 62.75 331 ILE A CA 1
ATOM 2602 C C . ILE A 1 331 ? -20.206 1.429 47.632 1.00 62.75 331 ILE A C 1
ATOM 2604 O O . ILE A 1 331 ? -20.229 2.634 47.418 1.00 62.75 331 ILE A O 1
ATOM 2608 N N . THR A 1 332 ? -19.672 0.949 48.756 1.00 61.94 332 THR A N 1
ATOM 2609 C CA . THR A 1 332 ? -19.097 1.759 49.842 1.00 61.94 332 THR A CA 1
ATOM 2610 C C . THR A 1 332 ? -17.737 2.397 49.542 1.00 61.94 332 THR A C 1
ATOM 2612 O O . THR A 1 332 ? -17.324 3.286 50.281 1.00 61.94 332 THR A O 1
ATOM 2615 N N . ALA A 1 333 ? -17.021 1.958 48.505 1.00 59.62 333 ALA A N 1
ATOM 2616 C CA . ALA A 1 333 ? -15.651 2.389 48.216 1.00 59.62 333 ALA A CA 1
ATOM 2617 C C . ALA A 1 333 ? -15.530 3.314 46.992 1.00 59.62 333 ALA A C 1
ATOM 2619 O O . ALA A 1 333 ? -14.419 3.745 46.678 1.00 59.62 333 ALA A O 1
ATOM 2620 N N . LEU A 1 334 ? -16.630 3.600 46.283 1.00 60.88 334 LEU A N 1
ATOM 2621 C CA . LEU A 1 334 ? -16.573 4.293 44.999 1.00 60.88 334 LEU A CA 1
ATOM 2622 C C . LEU A 1 334 ? -17.541 5.474 44.921 1.00 60.88 334 LEU A C 1
ATOM 2624 O O . LEU A 1 334 ? -18.754 5.310 44.996 1.00 60.88 334 LEU A O 1
ATOM 2628 N N . ASP A 1 335 ? -16.983 6.657 44.678 1.00 71.56 335 ASP A N 1
ATOM 2629 C CA . ASP A 1 335 ? -17.736 7.806 44.187 1.00 71.56 335 ASP A CA 1
ATOM 2630 C C . ASP A 1 335 ? -17.954 7.630 42.675 1.00 71.56 335 ASP A C 1
ATOM 2632 O O . ASP A 1 335 ? -17.015 7.705 41.873 1.00 71.56 335 ASP A O 1
ATOM 2636 N N . GLU A 1 336 ? -19.195 7.337 42.285 1.00 68.69 336 GLU A N 1
ATOM 2637 C CA . GLU A 1 336 ? -19.602 7.098 40.896 1.00 68.69 336 GLU A CA 1
ATOM 2638 C C . GLU A 1 336 ? -19.198 8.264 39.974 1.00 68.69 336 GLU A C 1
ATOM 2640 O O . GLU A 1 336 ? -18.775 8.053 38.832 1.00 68.69 336 GLU A O 1
ATOM 2645 N N . SER A 1 337 ? -19.206 9.495 40.500 1.00 70.81 337 SER A N 1
ATOM 2646 C CA . SER A 1 337 ? -18.815 10.696 39.758 1.00 70.81 337 SER A CA 1
ATOM 2647 C C . SER A 1 337 ? -17.328 10.700 39.367 1.00 70.81 337 SER A C 1
ATOM 2649 O O . SER A 1 337 ? -16.971 11.147 38.270 1.00 70.81 337 SER A O 1
ATOM 2651 N N . VAL A 1 338 ? -16.454 10.130 40.206 1.00 73.25 338 VAL A N 1
ATOM 2652 C CA . VAL A 1 338 ? -15.008 10.024 39.954 1.00 73.25 338 VAL A CA 1
ATOM 2653 C C . VAL A 1 338 ? -14.729 8.993 38.865 1.00 73.25 338 VAL A C 1
ATOM 2655 O O . VAL A 1 338 ? -13.930 9.256 37.966 1.00 73.25 338 VAL A O 1
ATOM 2658 N N . ALA A 1 339 ? -15.419 7.849 38.887 1.00 70.38 339 ALA A N 1
ATOM 2659 C CA . ALA A 1 339 ? -15.270 6.817 37.861 1.00 70.38 339 ALA A CA 1
ATOM 2660 C C . ALA A 1 339 ? -15.697 7.327 36.474 1.00 70.38 339 ALA A C 1
ATOM 2662 O O . ALA A 1 339 ? -14.962 7.158 35.497 1.00 70.38 339 ALA A O 1
ATOM 2663 N N . VAL A 1 340 ? -16.836 8.024 36.393 1.00 75.94 340 VAL A N 1
ATOM 2664 C CA . VAL A 1 340 ? -17.315 8.644 35.145 1.00 75.94 340 VAL A CA 1
ATOM 2665 C C . VAL A 1 340 ? -16.343 9.722 34.659 1.00 75.94 340 VAL A C 1
ATOM 2667 O O . VAL A 1 340 ? -16.001 9.763 33.473 1.00 75.94 340 VAL A O 1
ATOM 2670 N N . THR A 1 341 ? -15.824 10.551 35.569 1.00 81.50 341 THR A N 1
ATOM 2671 C CA . THR A 1 341 ? -14.827 11.579 35.237 1.00 81.50 341 THR A CA 1
ATOM 2672 C C . THR A 1 341 ? -13.532 10.961 34.699 1.00 81.50 341 THR A C 1
ATOM 2674 O O . THR A 1 341 ? -12.991 11.443 33.700 1.00 81.50 341 THR A O 1
ATOM 2677 N N . LEU A 1 342 ? -13.063 9.857 35.288 1.00 73.50 342 LEU A N 1
ATOM 2678 C CA . LEU A 1 342 ? -11.861 9.138 34.856 1.00 73.50 342 LEU A CA 1
ATOM 2679 C C . LEU A 1 342 ? -12.029 8.530 33.446 1.00 73.50 342 LEU A C 1
ATOM 2681 O O . LEU A 1 342 ? -11.138 8.631 32.593 1.00 73.50 342 LEU A O 1
ATOM 2685 N N . MET A 1 343 ? -13.195 7.937 33.164 1.00 75.88 343 MET A N 1
ATOM 2686 C CA . MET A 1 343 ? -13.514 7.367 31.847 1.00 75.88 343 MET A CA 1
ATOM 2687 C C . MET A 1 343 ? -13.658 8.443 30.761 1.00 75.88 343 MET A C 1
ATOM 2689 O O . MET A 1 343 ? -13.191 8.250 29.636 1.00 75.88 343 MET A O 1
ATOM 2693 N N . ALA A 1 344 ? -14.287 9.578 31.079 1.00 73.25 344 ALA A N 1
ATOM 2694 C CA . ALA A 1 344 ? -14.581 10.627 30.105 1.00 73.25 344 ALA A CA 1
ATOM 2695 C C . ALA A 1 344 ? -13.403 11.591 29.879 1.00 73.25 344 ALA A C 1
ATOM 2697 O O . ALA A 1 344 ? -13.010 11.828 28.736 1.00 73.25 344 ALA A O 1
ATOM 2698 N N . ASN A 1 345 ? -12.830 12.142 30.952 1.00 75.94 345 ASN A N 1
ATOM 2699 C CA . ASN A 1 345 ? -11.858 13.233 30.882 1.00 75.94 345 ASN A CA 1
ATOM 2700 C C . ASN A 1 345 ? -10.415 12.717 30.827 1.00 75.94 345 ASN A C 1
ATOM 2702 O O . ASN A 1 345 ? -9.637 13.132 29.971 1.00 75.94 345 ASN A O 1
ATOM 2706 N N . ASP A 1 346 ? -10.052 11.771 31.693 1.00 72.38 346 ASP A N 1
ATOM 2707 C CA . ASP A 1 346 ? -8.647 11.372 31.845 1.00 72.38 346 ASP A CA 1
ATOM 2708 C C . ASP A 1 346 ? -8.211 10.351 30.801 1.00 72.38 346 ASP A C 1
ATOM 2710 O O . ASP A 1 346 ? -7.126 10.479 30.231 1.00 72.38 346 ASP A O 1
ATOM 2714 N N . THR A 1 347 ? -9.088 9.415 30.433 1.00 70.25 347 THR A N 1
ATOM 2715 C CA . THR A 1 347 ? -8.839 8.582 29.248 1.00 70.25 347 THR A CA 1
ATOM 2716 C C . THR A 1 347 ? -8.757 9.458 27.997 1.00 70.25 347 THR A C 1
ATOM 2718 O O . THR A 1 347 ? -7.879 9.257 27.158 1.00 70.25 347 THR A O 1
ATOM 2721 N N . GLY A 1 348 ? -9.615 10.481 27.908 1.00 63.41 348 GLY A N 1
ATOM 2722 C CA . GLY A 1 348 ? -9.578 11.513 26.875 1.00 63.41 348 GLY A CA 1
ATOM 2723 C C . GLY A 1 348 ? -8.232 12.232 26.820 1.00 63.41 348 GLY A C 1
ATOM 2724 O O . GLY A 1 348 ? -7.644 12.303 25.756 1.00 63.41 348 GLY A O 1
ATOM 2725 N N . LYS A 1 349 ? -7.674 12.674 27.949 1.00 65.12 349 LYS A N 1
ATOM 2726 C CA . LYS A 1 349 ? -6.353 13.326 28.002 1.00 65.12 349 LYS A CA 1
ATOM 2727 C C . LYS A 1 349 ? -5.196 12.381 27.696 1.00 65.12 349 LYS A C 1
ATOM 2729 O O . LYS A 1 349 ? -4.264 12.786 27.016 1.00 65.12 349 LYS A O 1
ATOM 2734 N N . LEU A 1 350 ? -5.232 11.133 28.159 1.00 61.12 350 LEU A N 1
ATOM 2735 C CA . LEU A 1 350 ? -4.189 10.139 27.863 1.00 61.12 350 LEU A CA 1
ATOM 2736 C C . LEU A 1 350 ? -4.127 9.809 26.366 1.00 61.12 350 LEU A C 1
ATOM 2738 O O . LEU A 1 350 ? -3.054 9.560 25.824 1.00 61.12 350 LEU A O 1
ATOM 2742 N N . THR A 1 351 ? -5.283 9.853 25.707 1.00 60.59 351 THR A N 1
ATOM 2743 C CA . THR A 1 351 ? -5.459 9.588 24.275 1.00 60.59 351 THR A CA 1
ATOM 2744 C C . THR A 1 351 ? -5.222 10.842 23.426 1.00 60.59 351 THR A C 1
ATOM 2746 O O . THR A 1 351 ? -4.583 10.806 22.375 1.00 60.59 351 THR A O 1
ATOM 2749 N N . SER A 1 352 ? -5.704 11.996 23.882 1.00 54.94 352 SER A N 1
ATOM 2750 C CA . SER A 1 352 ? -5.573 13.298 23.226 1.00 54.94 352 SER A CA 1
ATOM 2751 C C . SER A 1 352 ? -4.283 14.025 23.565 1.00 54.94 352 SER A C 1
ATOM 2753 O O . SER A 1 352 ? -4.067 15.109 23.015 1.00 54.94 352 SER A O 1
ATOM 2755 N N . SER A 1 353 ? -3.445 13.486 24.459 1.00 47.78 353 SER A N 1
ATOM 2756 C CA . SER A 1 353 ? -2.076 13.946 24.656 1.00 47.78 353 SER A CA 1
ATOM 2757 C C . SER A 1 353 ? -1.337 13.693 23.348 1.00 47.78 353 SER A C 1
ATOM 2759 O O . SER A 1 353 ? -0.679 12.681 23.126 1.00 47.78 353 SER A O 1
ATOM 2761 N N . LYS A 1 354 ? -1.519 14.654 22.439 1.00 43.81 354 LYS A N 1
ATOM 2762 C CA . LYS A 1 354 ? -1.022 14.777 21.067 1.00 43.81 354 LYS A CA 1
ATOM 2763 C C . LYS A 1 354 ? 0.499 14.704 20.960 1.00 43.81 354 LYS A C 1
ATOM 2765 O O . LYS A 1 354 ? 1.043 14.859 19.875 1.00 43.81 354 LYS A O 1
ATOM 2770 N N . TYR A 1 355 ? 1.178 14.468 22.067 1.00 40.12 355 TYR A N 1
ATOM 2771 C CA . TYR A 1 355 ? 2.596 14.290 22.170 1.00 40.12 355 TYR A CA 1
ATOM 2772 C C . TYR A 1 355 ? 2.817 13.276 23.284 1.00 40.12 355 TYR A C 1
ATOM 2774 O O . TYR A 1 355 ? 2.751 13.588 24.469 1.00 40.12 355 TYR A O 1
ATOM 2782 N N . ILE A 1 356 ? 3.218 12.073 22.894 1.00 41.53 356 ILE A N 1
ATOM 2783 C CA . ILE A 1 356 ? 4.412 11.515 23.507 1.00 41.53 356 ILE A CA 1
ATOM 2784 C C . ILE A 1 356 ? 5.452 12.655 23.478 1.00 41.53 356 ILE A C 1
ATOM 2786 O O . ILE A 1 356 ? 6.095 12.900 22.459 1.00 41.53 356 ILE A O 1
ATOM 2790 N N . GLN A 1 357 ? 5.530 13.439 24.558 1.00 35.12 357 GLN A N 1
ATOM 2791 C CA . GLN A 1 357 ? 6.575 14.427 24.805 1.00 35.12 357 GLN A CA 1
ATOM 2792 C C . GLN A 1 357 ? 7.892 13.684 25.089 1.00 35.12 357 GLN A C 1
ATOM 2794 O O . GLN A 1 357 ? 8.503 13.866 26.134 1.00 35.12 357 GLN A O 1
ATOM 2799 N N . ILE A 1 358 ? 8.351 12.843 24.158 1.00 38.72 358 ILE A N 1
ATOM 2800 C CA . ILE A 1 358 ? 9.712 12.289 24.204 1.00 38.72 358 ILE A CA 1
ATOM 2801 C C . ILE A 1 358 ? 10.747 13.343 23.762 1.00 38.72 358 ILE A C 1
ATOM 2803 O O . ILE A 1 358 ? 11.938 13.123 23.913 1.00 38.72 358 ILE A O 1
ATOM 2807 N N . THR A 1 359 ? 10.331 14.537 23.324 1.00 35.72 359 THR A N 1
ATOM 2808 C CA . THR A 1 359 ? 11.263 15.629 22.975 1.00 35.72 359 THR A CA 1
ATOM 2809 C C . THR A 1 359 ? 11.106 16.934 23.757 1.00 35.72 359 THR A C 1
ATOM 2811 O O . THR A 1 359 ? 12.003 17.755 23.672 1.00 35.72 359 THR A O 1
ATOM 2814 N N . ASN A 1 360 ? 10.053 17.138 24.562 1.00 31.08 360 ASN A N 1
ATOM 2815 C CA . ASN A 1 360 ? 9.836 18.424 25.264 1.00 31.08 360 ASN A CA 1
ATOM 2816 C C . ASN A 1 360 ? 9.737 18.338 26.799 1.00 31.08 360 ASN A C 1
ATOM 2818 O O . ASN A 1 360 ? 9.507 19.357 27.444 1.00 31.08 360 ASN A O 1
ATOM 2822 N N . VAL A 1 361 ? 9.936 17.159 27.401 1.00 32.91 361 VAL A N 1
ATOM 2823 C CA . VAL A 1 361 ? 10.107 17.032 28.867 1.00 32.91 361 VAL A CA 1
ATOM 2824 C C . VAL A 1 361 ? 11.587 17.013 29.264 1.00 32.91 361 VAL A C 1
ATOM 2826 O O . VAL A 1 361 ? 11.914 17.423 30.370 1.00 32.91 361 VAL A O 1
ATOM 2829 N N . ALA A 1 362 ? 12.495 16.654 28.349 1.00 30.27 362 ALA A N 1
ATOM 2830 C CA . ALA A 1 362 ? 13.937 16.645 28.607 1.00 30.27 362 ALA A CA 1
ATOM 2831 C C . ALA A 1 362 ? 14.605 18.036 28.564 1.00 30.27 362 ALA A C 1
ATOM 2833 O O . ALA A 1 362 ? 15.752 18.142 28.957 1.00 30.27 362 ALA A O 1
ATOM 2834 N N . SER A 1 363 ? 13.915 19.099 28.122 1.00 32.19 363 SER A N 1
ATOM 2835 C CA . SER A 1 363 ? 14.464 20.472 28.130 1.00 32.19 363 SER A CA 1
ATOM 2836 C C . SER A 1 363 ? 13.721 21.427 29.075 1.00 32.19 363 SER A C 1
ATOM 2838 O O . SER A 1 363 ? 13.885 22.644 28.980 1.00 32.19 363 SER A O 1
ATOM 2840 N N . ARG A 1 364 ? 12.837 20.909 29.942 1.00 34.12 364 ARG A N 1
ATOM 2841 C CA . ARG A 1 364 ? 12.055 21.736 30.882 1.00 34.12 364 ARG A CA 1
ATOM 2842 C C . ARG A 1 364 ? 12.334 21.475 32.356 1.00 34.12 364 ARG A C 1
ATOM 2844 O O . ARG A 1 364 ? 11.768 22.179 33.183 1.00 34.12 364 ARG A O 1
ATOM 2851 N N . TYR A 1 365 ? 13.221 20.531 32.656 1.00 35.69 365 TYR A N 1
ATOM 2852 C CA . TYR A 1 365 ? 13.771 20.312 33.989 1.00 35.69 365 TYR A CA 1
ATOM 2853 C C . TYR A 1 365 ? 15.235 19.880 33.862 1.00 35.69 365 TYR A C 1
ATOM 2855 O O . TYR A 1 365 ? 15.568 18.738 34.156 1.00 35.69 365 TYR A O 1
ATOM 2863 N N . ASP A 1 366 ? 16.079 20.802 33.392 1.00 27.03 366 ASP A N 1
ATOM 2864 C CA . ASP A 1 366 ? 17.480 20.827 33.815 1.00 27.03 366 ASP A CA 1
ATOM 2865 C C . ASP A 1 366 ? 17.518 21.502 35.191 1.00 27.03 366 ASP A C 1
ATOM 2867 O O . ASP A 1 366 ? 17.439 22.728 35.322 1.00 27.03 366 ASP A O 1
ATOM 2871 N N . LEU A 1 367 ? 17.536 20.645 36.211 1.00 31.06 367 LEU A N 1
ATOM 2872 C CA . LEU A 1 367 ? 18.550 20.701 37.257 1.00 31.06 367 LEU A CA 1
ATOM 2873 C C . LEU A 1 367 ? 19.520 19.553 36.992 1.00 31.06 367 LEU A C 1
ATOM 2875 O O . LEU A 1 367 ? 19.009 18.421 36.812 1.00 31.06 367 LEU A O 1
#

Sequence (367 aa):
MSNNHSGVNFPINDFGPTAHGRFDFTPLFEDVFLSTVPSAILLILLPMFLGVFAVMQMVLLIIQAITSRLRTRVTVAAAALTLADALALFALSHIEHLRSVRPSAIINTWLLLTLPFDIARARTLWLDNASNATAAVFTSTVGVKVMIIIVEAIEKRHILLDRYRHVSPEATSGIYSRSFFWWLNALMKTGFQKVISNEDLYPIGDDMTSERLYLRARSCWDGCNQNRKYALFWSTLKAARGALTITALPRLCMIGFRYAQPFLLSRTVEFANDLDQAENIGWGLTGAFGLAFLGLAVTNGAYYHMAYRFNTIVRGSLVSLIYSKTVDLSITALDESVAVTLMANDTGKLTSSKYIQITNVASRYDL

pLDDT: mean 76.87, std 14.97, range [27.03, 93.75]

Radius of gyration: 28.1 Å; chains: 1; bounding box: 91×49×78 Å